Protein AF-A0A0A9W2J7-F1 (afdb_monomer_lite)

pLDDT: mean 74.22, std 18.4, range [27.98, 95.94]

Foldseek 3Di:
DDDDDPPDPPPDPVVVVVVVVVVVVVVLVLVVCLVVLCVVCVVVVNPNVVSVVVNVVCVVCVVVVVVVVVVVVVLVVVVQVVQVPDAQFDWWDDDVLFVLLPDDLVDHQKDKDKDWAQCPVVVVVVDAPLVLVLVLVVCLCVPPDVQQQWFWDQDPSRTITTGGHDDDSPQQREEDPDQDADPVSVVVSVVVVVSDDRPDRGQWH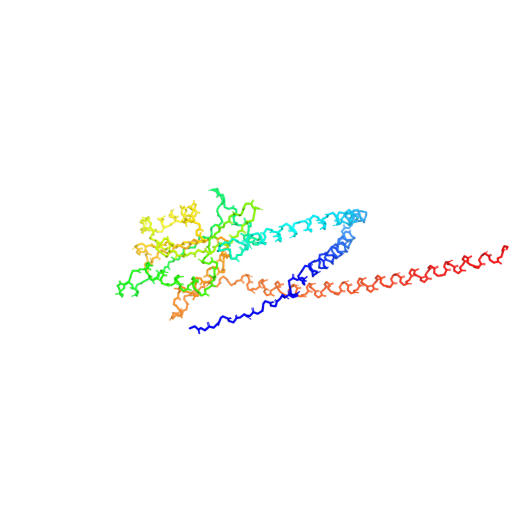KYWYPDHDPNGIMIMIMGRCSVDDPVVVVVSCCVRRDDPPDPDPPPVCPVDPCVVVVVVVVVVVVVVVVVSVVVVVVVVVVVVVVVVVVVVVVVVVVVVVVVVVVPD

Sequence (312 aa):
HSPPNHTKEATNVADYIPEMIFYTVCSFLCTVIIALHVIHHYAIGSTFAFGLVVSTVSLLLSPVLLVVCGLFVVYRSFVKKRLQKLPGFVEMMDGSDAYWSGDDSSARDIVNMIFMIDFSKIVIEGRQPIEVVRERMKRVVDEASYKFKCKKRLSKYGYFYLEKSDVDFNKNVRHIKAKIRGKTDLEKFASKIVNEPIVMDSLWEILVGREEFGGSYPVVLRTHHGLGDGCSLIRLFTDYMFDHDTKAPTIVKMDTTESVAQRLANAEFFKMATQLIRIVLDGFATYIHCTAMMQSSWWHFLIRIACTTRVA

Structure (mmCIF, N/CA/C/O backbone):
data_AF-A0A0A9W2J7-F1
#
_entry.id   AF-A0A0A9W2J7-F1
#
loop_
_atom_site.group_PDB
_atom_site.id
_atom_site.type_symbol
_atom_site.label_atom_id
_atom_site.label_alt_id
_atom_site.label_comp_id
_atom_site.label_asym_id
_atom_site.label_entity_id
_atom_site.label_seq_id
_atom_site.pdbx_PDB_ins_code
_atom_site.Cartn_x
_atom_site.Cartn_y
_atom_site.Cartn_z
_atom_site.occupancy
_atom_site.B_iso_or_equiv
_atom_site.auth_seq_id
_atom_site.auth_comp_id
_atom_site.auth_asym_id
_atom_site.auth_atom_id
_atom_site.pdbx_PDB_model_num
ATOM 1 N N . HIS A 1 1 ? -18.888 -37.329 -9.595 1.00 37.69 1 HIS A N 1
ATOM 2 C CA . HIS A 1 1 ? -17.820 -37.171 -10.598 1.00 37.69 1 HIS A CA 1
ATOM 3 C C . HIS A 1 1 ? -18.371 -36.397 -11.779 1.00 37.69 1 HIS A C 1
ATOM 5 O O . HIS A 1 1 ? -19.164 -36.943 -12.530 1.00 37.69 1 HIS A O 1
ATOM 11 N N . SER A 1 2 ? -17.970 -35.135 -11.904 1.00 27.98 2 SER A N 1
ATOM 12 C CA . SER A 1 2 ? -18.231 -34.284 -13.070 1.00 27.98 2 SER A CA 1
ATOM 13 C C . SER A 1 2 ? -16.865 -33.828 -13.595 1.00 27.98 2 SER A C 1
ATOM 15 O O . SER A 1 2 ? -15.985 -33.577 -12.766 1.00 27.98 2 SER A O 1
ATOM 17 N N . PRO A 1 3 ? -16.628 -33.782 -14.916 1.00 34.88 3 PRO A N 1
ATOM 18 C CA . PRO A 1 3 ? -15.302 -33.497 -15.449 1.00 34.88 3 PRO A CA 1
ATOM 19 C C . PRO A 1 3 ? -14.994 -31.993 -15.353 1.00 34.88 3 PRO A C 1
ATOM 21 O O . PRO A 1 3 ? -15.919 -31.178 -15.404 1.00 34.88 3 PRO A O 1
ATOM 24 N N . PRO A 1 4 ? -13.717 -31.591 -15.231 1.00 34.94 4 PRO A N 1
ATOM 25 C CA . PRO A 1 4 ? -13.346 -30.188 -15.306 1.00 34.94 4 PRO A CA 1
ATOM 26 C C . PRO A 1 4 ? -13.390 -29.713 -16.764 1.00 34.94 4 PRO A C 1
ATOM 28 O O . PRO A 1 4 ? -12.796 -30.314 -17.659 1.00 34.94 4 PRO A O 1
ATOM 31 N N . ASN A 1 5 ? -14.102 -28.609 -16.986 1.00 28.47 5 ASN A N 1
ATOM 32 C CA . ASN A 1 5 ? -14.088 -27.860 -18.235 1.00 28.47 5 ASN A CA 1
ATOM 33 C C . ASN A 1 5 ? -12.682 -27.292 -18.469 1.00 28.47 5 ASN A C 1
ATOM 35 O O . ASN A 1 5 ? -12.245 -26.381 -17.768 1.00 28.47 5 ASN A O 1
ATOM 39 N N . HIS A 1 6 ? -11.988 -27.804 -19.483 1.00 34.69 6 HIS A N 1
ATOM 40 C CA . HIS A 1 6 ? -10.819 -27.151 -20.060 1.00 34.69 6 HIS A CA 1
ATOM 41 C C . HIS A 1 6 ? -11.271 -25.922 -20.859 1.00 34.69 6 HIS A C 1
ATOM 43 O O . HIS A 1 6 ? -11.540 -25.999 -22.059 1.00 34.69 6 HIS A O 1
ATOM 49 N N . THR A 1 7 ? -11.345 -24.764 -20.207 1.00 33.59 7 THR A N 1
ATOM 50 C CA . THR A 1 7 ? -11.317 -23.479 -20.910 1.00 33.59 7 THR A CA 1
ATOM 51 C C . THR A 1 7 ? -9.908 -23.249 -21.434 1.00 33.59 7 THR A C 1
ATOM 53 O O . THR A 1 7 ? -8.961 -23.060 -20.676 1.00 33.59 7 THR A O 1
ATOM 56 N N . LYS A 1 8 ? -9.795 -23.331 -22.759 1.00 34.34 8 LYS A N 1
ATOM 57 C CA . LYS A 1 8 ? -8.613 -23.012 -23.554 1.00 34.34 8 LYS A CA 1
ATOM 58 C C . LYS A 1 8 ? -8.135 -21.599 -23.206 1.00 34.34 8 LYS A C 1
ATOM 60 O O . LYS A 1 8 ? -8.895 -20.645 -23.361 1.00 34.34 8 LYS A O 1
ATOM 65 N N . GLU A 1 9 ? -6.887 -21.479 -22.762 1.00 33.03 9 GLU A N 1
ATOM 66 C CA . GLU A 1 9 ? -6.162 -20.211 -22.742 1.00 33.03 9 GLU A CA 1
ATOM 67 C C . GLU A 1 9 ? -6.095 -19.689 -24.179 1.00 33.03 9 GLU A C 1
ATOM 69 O O . GLU A 1 9 ? -5.351 -20.198 -25.018 1.00 33.03 9 GLU A O 1
ATOM 74 N N . ALA A 1 10 ? -6.918 -18.688 -24.482 1.00 35.31 10 ALA A N 1
ATOM 75 C CA . ALA A 1 10 ? -6.667 -17.818 -25.611 1.00 35.31 10 ALA A CA 1
ATOM 76 C C . ALA A 1 10 ? -5.402 -17.026 -25.267 1.00 35.31 10 ALA A C 1
ATOM 78 O O . ALA A 1 10 ? -5.427 -16.130 -24.425 1.00 35.31 10 ALA A O 1
ATOM 79 N N . THR A 1 11 ? -4.280 -17.396 -25.880 1.00 40.03 11 THR A N 1
ATOM 80 C CA . THR A 1 11 ? -3.071 -16.578 -25.930 1.00 40.03 11 THR A CA 1
ATOM 81 C C . THR A 1 11 ? -3.440 -15.242 -26.567 1.00 40.03 11 THR A C 1
ATOM 83 O O . THR A 1 11 ? -3.562 -15.107 -27.784 1.00 40.03 11 THR A O 1
ATOM 86 N N . ASN A 1 12 ? -3.709 -14.260 -25.710 1.00 37.66 12 ASN A N 1
ATOM 87 C CA . ASN A 1 12 ? -4.113 -12.927 -26.106 1.00 37.66 12 ASN A CA 1
ATOM 88 C C . ASN A 1 12 ? -2.958 -12.249 -26.848 1.00 37.66 12 ASN A C 1
ATOM 90 O O . ASN A 1 12 ? -1.935 -11.893 -26.270 1.00 37.66 12 ASN A O 1
ATOM 94 N N . VAL A 1 13 ? -3.182 -11.980 -28.133 1.00 40.88 13 VAL A N 1
ATOM 95 C CA . VAL A 1 13 ? -2.399 -11.054 -28.971 1.00 40.88 13 VAL A CA 1
ATOM 96 C C . VAL A 1 13 ? -2.283 -9.656 -28.318 1.00 40.88 13 VAL A C 1
ATOM 98 O O . VAL A 1 13 ? -1.411 -8.869 -28.675 1.00 40.88 13 VAL A O 1
ATOM 101 N N . ALA A 1 14 ? -3.110 -9.368 -27.306 1.00 39.59 14 ALA A N 1
ATOM 102 C CA . ALA A 1 14 ? -3.113 -8.142 -26.517 1.00 39.59 14 ALA A CA 1
ATOM 103 C C . ALA A 1 14 ? -1.858 -7.905 -25.652 1.00 39.59 14 ALA A C 1
ATOM 105 O O . ALA A 1 14 ? -1.624 -6.759 -25.287 1.00 39.59 14 ALA A O 1
ATOM 106 N N . ASP A 1 15 ? -1.025 -8.913 -25.368 1.00 44.69 15 ASP A N 1
ATOM 107 C CA . ASP A 1 15 ? 0.181 -8.714 -24.539 1.00 44.69 15 ASP A CA 1
ATOM 108 C C . ASP A 1 15 ? 1.367 -8.096 -25.313 1.00 44.69 15 ASP A C 1
ATOM 110 O O . ASP A 1 15 ? 2.272 -7.535 -24.701 1.00 44.69 15 ASP A O 1
ATOM 114 N N . TYR A 1 16 ? 1.355 -8.136 -26.653 1.00 44.72 16 TYR A N 1
ATOM 115 C CA . TYR A 1 16 ? 2.421 -7.575 -27.509 1.00 44.72 16 TYR A CA 1
ATOM 116 C C . TYR A 1 16 ? 2.136 -6.150 -28.011 1.00 44.72 16 TYR A C 1
ATOM 118 O O . TYR A 1 16 ? 3.042 -5.428 -28.431 1.00 44.72 16 TYR A O 1
ATOM 126 N N . ILE A 1 17 ? 0.873 -5.731 -27.968 1.00 48.88 17 ILE A N 1
ATOM 127 C CA . ILE A 1 17 ? 0.424 -4.412 -28.428 1.00 48.88 17 ILE A CA 1
ATOM 128 C C . ILE A 1 17 ? 0.981 -3.261 -27.554 1.00 48.88 17 ILE A C 1
ATOM 130 O O . ILE A 1 17 ? 1.406 -2.256 -28.127 1.00 48.88 17 ILE A O 1
ATOM 134 N N . PRO A 1 18 ? 1.077 -3.375 -26.210 1.00 52.44 18 PRO A N 1
ATOM 135 C CA . PRO A 1 18 ? 1.595 -2.301 -25.363 1.00 52.44 18 PRO A CA 1
ATOM 136 C C . PRO A 1 18 ? 3.068 -1.979 -25.625 1.00 52.44 18 PRO A C 1
ATOM 138 O O . PRO A 1 18 ? 3.447 -0.813 -25.582 1.00 52.44 18 PRO A O 1
ATOM 141 N N . GLU A 1 19 ? 3.895 -2.981 -25.937 1.00 49.31 19 GLU A N 1
ATOM 142 C CA . GLU A 1 19 ? 5.333 -2.781 -26.157 1.00 49.31 19 GLU A CA 1
ATOM 143 C C . GLU A 1 19 ? 5.612 -2.049 -27.477 1.00 49.31 19 GLU A C 1
ATOM 145 O O . GLU A 1 19 ? 6.386 -1.092 -27.497 1.00 49.31 19 GLU A O 1
ATOM 150 N N . MET A 1 20 ? 4.932 -2.408 -28.574 1.00 48.78 20 MET A N 1
ATOM 151 C CA . MET A 1 20 ? 5.067 -1.675 -29.843 1.00 48.78 20 MET A CA 1
ATOM 152 C C . MET A 1 20 ? 4.502 -0.254 -29.767 1.00 48.78 20 MET A C 1
ATOM 154 O O . MET A 1 20 ? 5.095 0.673 -30.328 1.00 48.78 20 MET A O 1
ATOM 158 N N . ILE A 1 21 ? 3.395 -0.058 -29.043 1.00 54.91 21 ILE A N 1
ATOM 159 C CA . ILE A 1 21 ? 2.867 1.283 -28.772 1.00 54.91 21 ILE A CA 1
ATOM 160 C C . ILE A 1 21 ? 3.885 2.082 -27.954 1.00 54.91 21 ILE A C 1
ATOM 162 O O . ILE A 1 21 ? 4.162 3.224 -28.304 1.00 54.91 21 ILE A O 1
ATOM 166 N N . PHE A 1 22 ? 4.507 1.485 -26.936 1.00 58.50 22 PHE A N 1
ATOM 167 C CA . PHE A 1 22 ? 5.516 2.146 -26.110 1.00 58.50 22 PHE A CA 1
ATOM 168 C C . PHE A 1 22 ? 6.717 2.629 -26.933 1.00 58.50 22 PHE A C 1
ATOM 170 O O . PHE A 1 22 ? 7.059 3.807 -26.866 1.00 58.50 22 PHE A O 1
ATOM 177 N N . TYR A 1 23 ? 7.310 1.779 -27.779 1.00 57.59 23 TYR A N 1
ATOM 178 C CA . TYR A 1 23 ? 8.436 2.189 -28.630 1.00 57.59 23 TYR A CA 1
ATOM 179 C C . TYR A 1 23 ? 8.053 3.275 -29.641 1.00 57.59 23 TYR A C 1
ATOM 181 O O . TYR A 1 23 ? 8.813 4.225 -29.847 1.00 57.59 23 TYR A O 1
ATOM 189 N N . THR A 1 24 ? 6.861 3.176 -30.231 1.00 60.50 24 THR A N 1
ATOM 190 C CA . THR A 1 24 ? 6.358 4.166 -31.194 1.00 60.50 24 THR A CA 1
ATOM 191 C C . THR A 1 24 ? 6.102 5.512 -30.514 1.00 60.50 24 THR A C 1
ATOM 193 O O . THR A 1 24 ? 6.512 6.554 -31.022 1.00 60.50 24 THR A O 1
ATOM 196 N N . VAL A 1 25 ? 5.500 5.495 -29.323 1.00 61.50 25 VAL A N 1
ATOM 197 C CA . VAL A 1 25 ? 5.243 6.688 -28.508 1.00 61.50 25 VAL A CA 1
ATOM 198 C C . VAL A 1 25 ? 6.552 7.305 -28.012 1.00 61.50 25 VAL A C 1
ATOM 200 O O . VAL A 1 25 ? 6.705 8.519 -28.090 1.00 61.50 25 VAL A O 1
ATOM 203 N N . CYS A 1 26 ? 7.532 6.508 -27.581 1.00 59.50 26 CYS A N 1
ATOM 204 C CA . CYS A 1 26 ? 8.847 7.008 -27.179 1.00 59.50 26 CYS A CA 1
ATOM 205 C C . CYS A 1 26 ? 9.604 7.649 -28.348 1.00 59.50 26 CYS A C 1
ATOM 207 O O . CYS A 1 26 ? 10.097 8.765 -28.206 1.00 59.50 26 CYS A O 1
ATOM 209 N N . SER A 1 27 ? 9.651 7.001 -29.516 1.00 61.34 27 SER A N 1
ATOM 210 C CA . SER A 1 27 ? 10.291 7.568 -30.712 1.00 61.34 27 SER A CA 1
ATOM 211 C C . SER A 1 27 ? 9.620 8.875 -31.144 1.00 61.34 27 SER A C 1
ATOM 213 O O . SER A 1 27 ? 10.287 9.841 -31.526 1.00 61.34 27 SER A O 1
ATOM 215 N N . PHE A 1 28 ? 8.294 8.931 -31.047 1.00 67.62 28 PHE A N 1
ATOM 216 C CA . PHE A 1 28 ? 7.515 10.118 -31.358 1.00 67.62 28 PHE A CA 1
ATOM 217 C C . PHE A 1 28 ? 7.773 11.260 -30.367 1.00 67.62 28 PHE A C 1
ATOM 219 O O . PHE A 1 28 ? 8.078 12.377 -30.782 1.00 67.62 28 PHE A O 1
ATOM 226 N N . LEU A 1 29 ? 7.735 10.972 -29.063 1.00 62.12 29 LEU A N 1
ATOM 227 C CA . LEU A 1 29 ? 8.030 11.939 -28.006 1.00 62.12 29 LEU A CA 1
ATOM 228 C C . LEU A 1 29 ? 9.459 12.469 -28.112 1.00 62.12 29 LEU A C 1
ATOM 230 O O . LEU A 1 29 ? 9.654 13.672 -27.986 1.00 62.12 29 LEU A O 1
ATOM 234 N N . CYS A 1 30 ? 10.446 11.623 -28.419 1.00 66.44 30 CYS A N 1
ATOM 235 C CA . CYS A 1 30 ? 11.813 12.074 -28.686 1.00 66.44 30 CYS A CA 1
ATOM 236 C C . CYS A 1 30 ? 11.861 13.069 -29.852 1.00 66.44 30 CYS A C 1
ATOM 238 O O . CYS A 1 30 ? 12.504 14.109 -29.743 1.00 66.44 30 CYS A O 1
ATOM 240 N N . THR A 1 31 ? 11.137 12.793 -30.938 1.00 68.00 31 THR A N 1
ATOM 241 C CA . THR A 1 31 ? 11.095 13.675 -32.115 1.00 68.00 31 THR A CA 1
ATOM 242 C C . THR A 1 31 ? 10.431 15.018 -31.793 1.00 68.00 31 THR A C 1
ATOM 244 O O . THR A 1 31 ? 10.946 16.072 -32.163 1.00 68.00 31 THR A O 1
ATOM 247 N N . VAL A 1 32 ? 9.324 14.997 -31.045 1.00 68.69 32 VAL A N 1
ATOM 248 C CA . VAL A 1 32 ? 8.607 16.200 -30.594 1.00 68.69 32 VAL A CA 1
ATOM 249 C C . VAL A 1 32 ? 9.446 17.013 -29.610 1.00 68.69 32 VAL A C 1
ATOM 251 O O . VAL A 1 32 ? 9.504 18.231 -29.734 1.00 68.69 32 VAL A O 1
ATOM 254 N N . ILE A 1 33 ? 10.123 16.365 -28.658 1.00 66.56 33 ILE A N 1
ATOM 255 C CA . ILE A 1 33 ? 11.007 17.035 -27.696 1.00 66.56 33 ILE A CA 1
ATOM 256 C C . ILE A 1 33 ? 12.165 17.703 -28.432 1.00 66.56 33 ILE A C 1
ATOM 258 O O . ILE A 1 33 ? 12.450 18.859 -28.151 1.00 66.56 33 ILE A O 1
ATOM 262 N N . ILE A 1 34 ? 12.780 17.034 -29.412 1.00 68.38 34 ILE A N 1
ATOM 263 C CA . ILE A 1 34 ? 13.825 17.634 -30.253 1.00 68.38 34 ILE A CA 1
ATOM 264 C C . ILE A 1 34 ? 13.273 18.853 -31.008 1.00 68.38 34 ILE A C 1
ATOM 266 O O . ILE A 1 34 ? 13.884 19.918 -30.974 1.00 68.38 34 ILE A O 1
ATOM 270 N N . ALA A 1 35 ? 12.095 18.743 -31.628 1.00 68.94 35 ALA A N 1
ATOM 271 C CA . ALA A 1 35 ? 11.479 19.851 -32.359 1.00 68.94 35 ALA A CA 1
ATOM 272 C C . ALA A 1 35 ? 11.136 21.046 -31.447 1.00 68.94 35 ALA A C 1
ATOM 274 O O . ALA A 1 35 ? 11.473 22.186 -31.763 1.00 68.94 35 ALA A O 1
ATOM 275 N N . LEU A 1 36 ? 10.518 20.796 -30.289 1.00 64.94 36 LEU A N 1
ATOM 276 C CA . LEU A 1 36 ? 10.178 21.828 -29.305 1.00 64.94 36 LEU A CA 1
ATOM 277 C C . LEU A 1 36 ? 11.425 22.446 -28.672 1.00 64.94 36 LEU A C 1
ATOM 279 O O . LEU A 1 36 ? 11.448 23.649 -28.437 1.00 64.94 36 LEU A O 1
ATOM 283 N N . HIS A 1 37 ? 12.472 21.655 -28.439 1.00 63.53 37 HIS A N 1
ATOM 284 C CA . HIS A 1 37 ? 13.757 22.137 -27.946 1.00 63.53 37 HIS A CA 1
ATOM 285 C C . HIS A 1 37 ? 14.409 23.075 -28.970 1.00 63.53 37 HIS A C 1
ATOM 287 O O . HIS A 1 37 ? 14.810 24.181 -28.619 1.00 63.53 37 HIS A O 1
ATOM 293 N N . VAL A 1 38 ? 14.413 22.713 -30.256 1.00 64.94 38 VAL A N 1
ATOM 294 C CA . VAL A 1 38 ? 14.895 23.593 -31.333 1.00 64.94 38 VAL A CA 1
ATOM 295 C C . VAL A 1 38 ? 14.090 24.900 -31.395 1.00 64.94 38 VAL A C 1
ATOM 297 O O . VAL A 1 38 ? 14.687 25.973 -31.471 1.00 64.94 38 VAL A O 1
ATOM 300 N N . ILE A 1 39 ? 12.757 24.841 -31.287 1.00 67.00 39 ILE A N 1
ATOM 301 C CA . ILE A 1 39 ? 11.878 26.028 -31.301 1.00 67.00 39 ILE A CA 1
ATOM 302 C C . ILE A 1 39 ? 12.098 26.917 -30.063 1.00 67.00 39 ILE A C 1
ATOM 304 O O . ILE A 1 39 ? 12.185 28.138 -30.180 1.00 67.00 39 ILE A O 1
ATOM 308 N N . HIS A 1 40 ? 12.219 26.324 -28.874 1.00 61.75 40 HIS A N 1
ATOM 309 C CA . HIS A 1 40 ? 12.432 27.044 -27.616 1.00 61.75 40 HIS A CA 1
ATOM 310 C C . HIS A 1 40 ? 13.793 27.749 -27.586 1.00 61.75 40 HIS A C 1
ATOM 312 O O . HIS A 1 40 ? 13.886 28.917 -27.205 1.00 61.75 40 HIS A O 1
ATOM 318 N N . HIS A 1 41 ? 14.844 27.072 -28.053 1.00 59.94 41 HIS A N 1
ATOM 319 C CA . HIS A 1 41 ? 16.180 27.654 -28.143 1.00 59.94 41 HIS A CA 1
ATOM 320 C C . HIS A 1 41 ? 16.263 28.752 -29.214 1.00 59.94 41 HIS A C 1
ATOM 322 O O . HIS A 1 41 ? 16.936 29.757 -28.987 1.00 59.94 41 HIS A O 1
ATOM 328 N N . TYR A 1 42 ? 15.505 28.625 -30.311 1.00 62.72 42 TYR A N 1
ATOM 329 C CA . TYR A 1 42 ? 15.329 29.695 -31.299 1.00 62.72 42 TYR A CA 1
ATOM 330 C C . TYR A 1 42 ? 14.648 30.941 -30.699 1.00 62.72 42 TYR A C 1
ATOM 332 O O . TYR A 1 42 ? 15.066 32.061 -30.979 1.00 62.72 42 TYR A O 1
ATOM 340 N N . ALA A 1 43 ? 13.646 30.763 -29.830 1.00 63.31 43 ALA A N 1
ATOM 341 C CA . ALA A 1 43 ? 12.899 31.863 -29.213 1.00 63.31 43 ALA A CA 1
ATOM 342 C C . ALA A 1 43 ? 13.654 32.596 -28.084 1.00 63.31 43 ALA A C 1
ATOM 344 O O . ALA A 1 43 ? 13.436 33.787 -27.878 1.00 63.31 43 ALA A O 1
ATOM 345 N N . ILE A 1 44 ? 14.535 31.908 -27.348 1.00 58.53 44 ILE A N 1
ATOM 346 C CA . ILE A 1 44 ? 15.232 32.458 -26.163 1.00 58.53 44 ILE A CA 1
ATOM 347 C C . ILE A 1 44 ? 16.586 33.103 -26.511 1.00 58.53 44 ILE A C 1
ATOM 349 O O . ILE A 1 44 ? 17.253 33.673 -25.651 1.00 58.53 44 ILE A O 1
ATOM 353 N N . GLY A 1 45 ? 17.014 33.052 -27.777 1.00 57.59 45 GLY A N 1
ATOM 354 C CA . GLY A 1 45 ? 18.332 33.557 -28.178 1.00 57.59 45 GLY A CA 1
ATOM 355 C C . GLY A 1 45 ? 19.485 32.703 -27.640 1.00 57.59 45 GLY A C 1
ATOM 356 O O . GLY A 1 45 ? 20.642 33.123 -27.647 1.00 57.59 45 GLY A O 1
ATOM 357 N N . SER A 1 46 ? 19.184 31.482 -27.191 1.00 58.25 46 SER A N 1
ATOM 358 C CA . SER A 1 46 ? 20.202 30.459 -27.010 1.00 58.25 46 SER A CA 1
ATOM 359 C C . SER A 1 46 ? 20.822 30.157 -28.372 1.00 58.25 46 SER A C 1
ATOM 361 O O . SER A 1 46 ? 20.123 30.111 -29.385 1.00 58.25 46 SER A O 1
ATOM 363 N N . THR A 1 47 ? 22.143 29.983 -28.426 1.00 67.44 47 THR A N 1
ATOM 364 C CA . THR A 1 47 ? 22.813 29.735 -29.700 1.00 67.44 47 THR A CA 1
ATOM 365 C C . THR A 1 47 ? 22.210 28.481 -30.331 1.00 67.44 47 THR A C 1
ATOM 367 O O . THR A 1 47 ? 22.236 27.402 -29.750 1.00 67.44 47 THR A O 1
ATOM 370 N N . PHE A 1 48 ? 21.656 28.615 -31.536 1.00 68.19 48 PHE A N 1
ATOM 371 C CA . PHE A 1 48 ? 21.153 27.507 -32.358 1.00 68.19 48 PHE A CA 1
ATOM 372 C C . PHE A 1 48 ? 22.111 26.295 -32.363 1.00 68.19 48 PHE A C 1
ATOM 374 O O . PHE A 1 48 ? 21.683 25.142 -32.343 1.00 68.19 48 PHE A O 1
ATOM 381 N N . ALA A 1 49 ? 23.418 26.568 -32.284 1.00 72.00 49 ALA A N 1
ATOM 382 C CA . ALA A 1 49 ? 24.477 25.584 -32.107 1.00 72.00 49 ALA A CA 1
ATOM 383 C C . ALA A 1 49 ? 24.304 24.687 -30.864 1.00 72.00 49 ALA A C 1
ATOM 385 O O . ALA A 1 49 ? 24.487 23.481 -30.975 1.00 72.00 49 ALA A O 1
ATOM 386 N N . PHE A 1 50 ? 23.925 25.228 -29.702 1.00 75.25 50 PHE A N 1
ATOM 387 C CA . PHE A 1 50 ? 23.696 24.438 -28.489 1.00 75.25 50 PHE A CA 1
ATOM 388 C C . PHE A 1 50 ? 22.540 23.446 -28.669 1.00 75.25 50 PHE A C 1
ATOM 390 O O . PHE A 1 50 ? 22.706 22.261 -28.391 1.00 75.25 50 PHE A O 1
ATOM 397 N N . GLY A 1 51 ? 21.404 23.896 -29.216 1.00 75.94 51 GLY A N 1
ATOM 398 C CA . GLY A 1 51 ? 20.261 23.020 -29.497 1.00 75.94 51 GLY A CA 1
ATOM 399 C C . GLY A 1 51 ? 20.594 21.919 -30.513 1.00 75.94 51 GLY A C 1
ATOM 400 O O . GLY A 1 51 ? 20.185 20.768 -30.342 1.00 75.94 51 GLY A O 1
ATOM 401 N N . LEU A 1 52 ? 21.395 22.241 -31.536 1.00 77.75 52 LEU A N 1
ATOM 402 C CA . LEU A 1 52 ? 21.878 21.273 -32.526 1.00 77.75 52 LEU A CA 1
ATOM 403 C C . LEU A 1 52 ? 22.839 20.248 -31.906 1.00 77.75 52 LEU A C 1
ATOM 405 O O . LEU A 1 52 ? 22.726 19.055 -32.192 1.00 77.75 52 LEU A O 1
ATOM 409 N N . VAL A 1 53 ? 23.737 20.687 -31.018 1.00 82.31 53 VAL A N 1
ATOM 410 C CA . VAL A 1 53 ? 24.648 19.804 -30.276 1.00 82.31 53 VAL A CA 1
ATOM 411 C C . VAL A 1 53 ? 23.864 18.862 -29.364 1.00 82.31 53 VAL A C 1
ATOM 413 O O . VAL A 1 53 ? 24.054 17.653 -29.463 1.00 82.31 53 VAL A O 1
ATOM 416 N N . VAL A 1 54 ? 22.942 19.373 -28.538 1.00 81.25 54 VAL A N 1
ATOM 417 C CA . VAL A 1 54 ? 22.117 18.541 -27.641 1.00 81.25 54 VAL A CA 1
ATOM 418 C C . VAL A 1 54 ? 21.307 17.521 -28.440 1.00 81.25 54 VAL A C 1
ATOM 420 O O . VAL A 1 54 ? 21.346 16.337 -28.124 1.00 81.25 54 VAL A O 1
ATOM 423 N N . SER A 1 55 ? 20.654 17.943 -29.526 1.00 78.38 55 SER A N 1
ATOM 424 C CA . SER A 1 55 ? 19.845 17.047 -30.365 1.00 78.38 55 SER A CA 1
ATOM 425 C C . SER A 1 55 ? 20.685 15.951 -31.027 1.00 78.38 55 SER A C 1
ATOM 427 O O . SER A 1 55 ? 20.290 14.787 -31.035 1.00 78.38 55 SER A O 1
ATOM 429 N N . THR A 1 56 ? 21.870 16.301 -31.540 1.00 81.94 56 THR A N 1
ATOM 430 C CA . THR A 1 56 ? 22.799 15.333 -32.145 1.00 81.94 56 THR A CA 1
ATOM 431 C C . THR A 1 56 ? 23.290 14.329 -31.105 1.00 81.94 56 THR A C 1
ATOM 433 O O . THR A 1 56 ? 23.270 13.125 -31.353 1.00 81.94 56 THR A O 1
ATOM 436 N N . VAL A 1 57 ? 23.669 14.803 -29.915 1.00 85.88 57 VAL A N 1
ATOM 437 C CA . VAL A 1 57 ? 24.085 13.950 -28.794 1.00 85.88 57 VAL A CA 1
ATOM 438 C C . VAL A 1 57 ? 22.942 13.020 -28.373 1.00 85.88 57 VAL A C 1
ATOM 440 O O . VAL A 1 57 ? 23.154 11.817 -28.259 1.00 85.88 57 VAL A O 1
ATOM 443 N N . SER A 1 58 ? 21.714 13.522 -28.225 1.00 82.12 58 SER A N 1
ATOM 444 C CA . SER A 1 58 ? 20.546 12.693 -27.900 1.00 82.12 58 SER A CA 1
ATOM 445 C C . SER A 1 58 ? 20.272 11.618 -28.955 1.00 82.12 58 SER A C 1
ATOM 447 O O . SER A 1 58 ? 20.027 10.468 -28.592 1.00 82.12 58 SER A O 1
ATOM 449 N N . LEU A 1 59 ? 20.355 11.953 -30.248 1.00 82.44 59 LEU A N 1
ATOM 450 C CA . LEU A 1 59 ? 20.182 10.983 -31.334 1.00 82.44 59 LEU A CA 1
ATOM 451 C C . LEU A 1 59 ? 21.269 9.903 -31.307 1.00 82.44 59 LEU A C 1
ATOM 453 O O . LEU A 1 59 ? 20.949 8.724 -31.448 1.00 82.44 59 LEU A O 1
ATOM 457 N N . LEU A 1 60 ? 22.524 10.278 -31.049 1.00 83.50 60 LEU A N 1
ATOM 458 C CA . LEU A 1 60 ? 23.638 9.333 -30.934 1.00 83.50 60 LEU A CA 1
ATOM 459 C C . LEU A 1 60 ? 23.525 8.421 -29.701 1.00 83.50 60 LEU A C 1
ATOM 461 O O . LEU A 1 60 ? 23.861 7.242 -29.792 1.00 83.50 60 LEU A O 1
ATOM 465 N N . LEU A 1 61 ? 23.029 8.927 -28.563 1.00 83.31 61 LEU A N 1
ATOM 466 C CA . LEU A 1 61 ? 22.801 8.110 -27.362 1.00 83.31 61 LEU A CA 1
ATOM 467 C C . LEU A 1 61 ? 21.544 7.233 -27.454 1.00 83.31 61 LEU A C 1
ATOM 469 O O . LEU A 1 61 ? 21.472 6.206 -26.776 1.00 83.31 61 LEU A O 1
ATOM 473 N N . SER A 1 62 ? 20.563 7.603 -28.279 1.00 83.25 62 SER A N 1
ATOM 474 C CA . SER A 1 62 ? 19.285 6.890 -28.378 1.00 83.25 62 SER A CA 1
ATOM 475 C C . SER A 1 62 ? 19.398 5.379 -28.658 1.00 83.25 62 SER A C 1
ATOM 477 O O . SER A 1 62 ? 18.771 4.625 -27.910 1.00 83.25 62 SER A O 1
ATOM 479 N N . PRO A 1 63 ? 20.213 4.865 -29.610 1.00 84.88 63 PRO A N 1
ATOM 480 C CA . PRO A 1 63 ? 20.337 3.420 -29.816 1.00 84.88 63 PRO A CA 1
ATOM 481 C C . PRO A 1 63 ? 20.915 2.698 -28.593 1.00 84.88 63 PRO A C 1
ATOM 483 O O . PRO A 1 63 ? 20.479 1.594 -28.273 1.00 84.88 63 PRO A O 1
ATOM 486 N N . VAL A 1 64 ? 21.849 3.325 -27.868 1.00 87.94 64 VAL A N 1
ATOM 487 C CA . VAL A 1 64 ? 22.429 2.751 -26.643 1.00 87.94 64 VAL A CA 1
ATOM 488 C C . VAL A 1 64 ? 21.368 2.660 -25.548 1.00 87.94 64 VAL A C 1
ATOM 490 O O . VAL A 1 64 ? 21.209 1.607 -24.932 1.00 87.94 64 VAL A O 1
ATOM 493 N N . LEU A 1 65 ? 20.595 3.731 -25.345 1.00 81.94 65 LEU A N 1
ATOM 494 C CA . LEU A 1 65 ? 19.496 3.744 -24.378 1.00 81.94 65 LEU A CA 1
ATOM 495 C C . LEU A 1 65 ? 18.426 2.704 -24.727 1.00 81.94 65 LEU A C 1
ATOM 497 O O . LEU A 1 65 ? 17.966 1.995 -23.837 1.00 81.94 65 LEU A O 1
ATOM 501 N N . LEU A 1 66 ? 18.081 2.546 -26.009 1.00 83.50 66 LEU A N 1
ATOM 502 C CA . LEU A 1 66 ? 17.121 1.535 -26.461 1.00 83.50 66 LEU A CA 1
ATOM 503 C C . LEU A 1 66 ? 17.593 0.109 -26.156 1.00 83.50 66 LEU A C 1
ATOM 505 O O . LEU A 1 66 ? 16.795 -0.699 -25.678 1.00 83.50 66 LEU A O 1
ATOM 509 N N . VAL A 1 67 ? 18.877 -0.195 -26.371 1.00 88.50 67 VAL A N 1
ATOM 510 C CA . VAL A 1 67 ? 19.454 -1.501 -26.010 1.00 88.50 67 VAL A CA 1
ATOM 511 C C . VAL A 1 67 ? 19.382 -1.726 -24.499 1.00 88.50 67 VAL A C 1
ATOM 513 O O . VAL A 1 67 ? 18.926 -2.782 -24.063 1.00 88.50 67 VAL A O 1
ATOM 516 N N . VAL A 1 68 ? 19.762 -0.733 -23.689 1.00 88.75 68 VAL A N 1
ATOM 517 C CA . VAL A 1 68 ? 19.693 -0.818 -22.219 1.00 88.75 68 VAL A CA 1
ATOM 518 C C . VAL A 1 68 ? 18.250 -1.024 -21.739 1.00 88.75 68 VAL A C 1
ATOM 520 O O . VAL A 1 68 ? 17.991 -1.912 -20.926 1.00 88.75 68 VAL A O 1
ATOM 523 N N . CYS A 1 69 ? 17.290 -0.272 -22.282 1.00 83.81 69 CYS A N 1
ATOM 524 C CA . CYS A 1 69 ? 15.868 -0.454 -21.993 1.00 83.81 69 CYS A CA 1
ATOM 525 C C . CYS A 1 69 ? 15.387 -1.858 -22.382 1.00 83.81 69 CYS A C 1
ATOM 527 O O . CYS A 1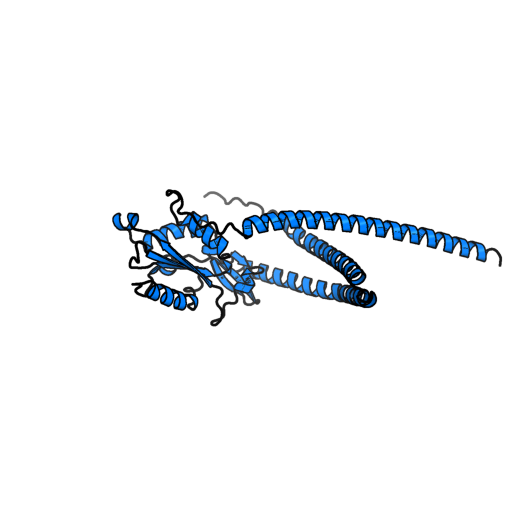 69 ? 14.704 -2.507 -21.590 1.00 83.81 69 CYS A O 1
ATOM 529 N N . GLY A 1 70 ? 15.781 -2.358 -23.558 1.00 84.31 70 GLY A N 1
ATOM 530 C CA . GLY A 1 70 ? 15.460 -3.714 -24.007 1.00 84.31 70 GLY A CA 1
ATOM 531 C C . GLY A 1 70 ? 15.982 -4.787 -23.048 1.00 84.31 70 GLY A C 1
ATOM 532 O O . GLY A 1 70 ? 15.242 -5.700 -22.681 1.00 84.31 70 GLY A O 1
ATOM 533 N N . LEU A 1 71 ? 17.219 -4.645 -22.558 1.00 92.06 71 LEU A N 1
ATOM 534 C CA . LEU A 1 71 ? 17.783 -5.548 -21.549 1.00 92.06 71 LEU A CA 1
ATOM 535 C C . LEU A 1 71 ? 16.964 -5.542 -20.250 1.00 92.06 71 LEU A C 1
ATOM 537 O O . LEU A 1 71 ? 16.687 -6.611 -19.702 1.00 92.06 71 LEU A O 1
ATOM 541 N N . PHE A 1 72 ? 16.522 -4.372 -19.776 1.00 88.94 72 PHE A N 1
ATOM 542 C CA . PHE A 1 72 ? 15.665 -4.286 -18.590 1.00 88.94 72 PHE A CA 1
ATOM 543 C C . PHE A 1 72 ? 14.289 -4.922 -18.800 1.00 88.94 72 PHE A C 1
ATOM 545 O O . PHE A 1 72 ? 13.800 -5.600 -17.895 1.00 88.94 72 PHE A O 1
ATOM 552 N N . VAL A 1 73 ? 13.680 -4.770 -19.979 1.00 87.19 73 VAL A N 1
ATOM 553 C CA . VAL A 1 73 ? 12.398 -5.416 -20.316 1.00 87.19 73 VAL A CA 1
ATOM 554 C C . VAL A 1 73 ? 12.541 -6.938 -20.336 1.00 87.19 73 VAL A C 1
ATOM 556 O O . VAL A 1 73 ? 11.737 -7.648 -19.722 1.00 87.19 73 VAL A O 1
ATOM 559 N N . VAL A 1 74 ? 13.600 -7.453 -20.969 1.00 91.62 74 VAL A N 1
ATOM 560 C CA . VAL A 1 74 ? 13.893 -8.893 -21.006 1.00 91.62 74 VAL A CA 1
ATOM 561 C C . VAL A 1 74 ? 14.144 -9.430 -19.597 1.00 91.62 74 VAL A C 1
ATOM 563 O O . VAL A 1 74 ? 13.577 -10.460 -19.222 1.00 91.62 74 VAL A O 1
ATOM 566 N N . TYR A 1 75 ? 14.931 -8.721 -18.783 1.00 93.31 75 TYR A N 1
ATOM 567 C CA . TYR A 1 75 ? 15.193 -9.104 -17.397 1.00 93.31 75 TYR A CA 1
ATOM 568 C C . TYR A 1 75 ? 13.915 -9.096 -16.549 1.00 93.31 75 TYR A C 1
ATOM 570 O O . TYR A 1 75 ? 13.609 -10.095 -15.895 1.00 93.31 75 TYR A O 1
ATOM 578 N N . ARG A 1 76 ? 13.109 -8.028 -16.613 1.00 91.25 76 ARG A N 1
ATOM 579 C CA . ARG A 1 76 ? 11.824 -7.924 -15.898 1.00 91.25 76 ARG A CA 1
ATOM 580 C C . ARG A 1 76 ? 10.877 -9.057 -16.298 1.00 91.25 76 ARG A C 1
ATOM 582 O O . ARG A 1 76 ? 10.259 -9.676 -15.432 1.00 91.25 76 ARG A O 1
ATOM 589 N N . SER A 1 77 ? 10.810 -9.384 -17.587 1.00 90.88 77 SER A N 1
ATOM 590 C CA . SER A 1 77 ? 10.007 -10.496 -18.111 1.00 90.88 77 SER A CA 1
ATOM 591 C C . SER A 1 77 ? 10.495 -11.854 -17.610 1.00 90.88 77 SER A C 1
ATOM 593 O O . SER A 1 77 ? 9.691 -12.703 -17.214 1.00 90.88 77 SER A O 1
ATOM 595 N N . PHE A 1 78 ? 11.813 -12.063 -17.577 1.00 94.94 78 PHE A N 1
ATOM 596 C CA . PHE A 1 78 ? 12.418 -13.257 -16.994 1.00 94.94 78 PHE A CA 1
ATOM 597 C C . PHE A 1 78 ? 12.062 -13.399 -15.509 1.00 94.94 78 PHE A C 1
ATOM 599 O O . PHE A 1 78 ? 11.615 -14.470 -15.090 1.00 94.94 78 PHE A O 1
ATOM 606 N N . VAL A 1 79 ? 12.206 -12.329 -14.721 1.00 95.06 79 VAL A N 1
ATOM 607 C CA . VAL A 1 79 ? 11.871 -12.339 -13.292 1.00 95.06 79 VAL A CA 1
ATOM 608 C C . VAL A 1 79 ? 10.388 -12.630 -13.088 1.00 95.06 79 VAL A C 1
ATOM 610 O O . VAL A 1 79 ? 10.064 -13.542 -12.331 1.00 95.06 79 VAL A O 1
ATOM 613 N N . LYS A 1 80 ? 9.487 -11.956 -13.816 1.00 93.44 80 LYS A N 1
ATOM 614 C CA . LYS A 1 80 ? 8.038 -12.209 -13.746 1.00 93.44 80 LYS A CA 1
ATOM 615 C C . LYS A 1 80 ? 7.717 -13.688 -13.984 1.00 93.44 80 LYS A C 1
ATOM 617 O O . LYS A 1 80 ? 7.050 -14.305 -13.157 1.00 93.44 80 LYS A O 1
ATOM 622 N N . LYS A 1 81 ? 8.276 -14.295 -15.039 1.00 95.25 81 LYS A N 1
ATOM 623 C CA . LYS A 1 81 ? 8.101 -15.731 -15.341 1.00 95.25 81 LYS A CA 1
ATOM 624 C C . LYS A 1 81 ? 8.657 -16.651 -14.253 1.00 95.25 81 LYS A C 1
ATOM 626 O O . LYS A 1 81 ? 8.150 -17.754 -14.060 1.00 95.25 81 LYS A O 1
ATOM 631 N N . ARG A 1 82 ? 9.726 -16.248 -13.560 1.00 95.94 82 ARG A N 1
ATOM 632 C CA . ARG A 1 82 ? 10.269 -17.003 -12.421 1.00 95.94 82 ARG A CA 1
ATOM 633 C C . ARG A 1 82 ? 9.373 -16.894 -11.192 1.00 95.94 82 ARG A C 1
ATOM 635 O O . ARG A 1 82 ? 9.158 -17.910 -10.539 1.00 95.94 82 ARG A O 1
ATOM 642 N N . LEU A 1 83 ? 8.851 -15.705 -10.904 1.00 95.19 83 LEU A N 1
ATOM 643 C CA . LEU A 1 83 ? 7.984 -15.462 -9.753 1.00 95.19 83 LEU A CA 1
ATOM 644 C C . LEU A 1 83 ? 6.614 -16.124 -9.909 1.00 95.19 83 LEU A C 1
ATOM 646 O O . LEU A 1 83 ? 6.128 -16.699 -8.947 1.00 95.19 83 LEU A O 1
ATOM 650 N N . GLN A 1 84 ? 6.057 -16.170 -11.121 1.00 95.31 84 GLN A N 1
ATOM 651 C CA . GLN A 1 84 ? 4.804 -16.881 -11.419 1.00 95.31 84 GLN A CA 1
ATOM 652 C C . GLN A 1 84 ? 4.836 -18.381 -11.090 1.00 95.31 84 GLN A C 1
ATOM 654 O O . GLN A 1 84 ? 3.788 -18.998 -10.938 1.00 95.31 84 GLN A O 1
ATOM 659 N N . LYS A 1 85 ? 6.026 -18.984 -10.975 1.00 95.31 85 LYS A N 1
ATOM 660 C CA . LYS A 1 85 ? 6.183 -20.390 -10.572 1.00 95.31 85 LYS A CA 1
ATOM 661 C C . LYS A 1 85 ? 6.158 -20.586 -9.055 1.00 95.31 85 LYS A C 1
ATOM 663 O O . LYS A 1 85 ? 6.153 -21.729 -8.605 1.00 95.31 85 LYS A O 1
ATOM 668 N N . LEU A 1 86 ? 6.215 -19.509 -8.271 1.00 94.06 86 LEU A N 1
ATOM 669 C CA . LEU A 1 86 ? 6.180 -19.588 -6.817 1.00 94.06 86 LEU A CA 1
ATOM 670 C C . LEU A 1 86 ? 4.739 -19.807 -6.338 1.00 94.06 86 LEU A C 1
ATOM 672 O O . LEU A 1 86 ? 3.823 -19.137 -6.824 1.00 94.06 86 LEU A O 1
ATOM 676 N N . PRO A 1 87 ? 4.519 -20.711 -5.367 1.00 92.94 87 PRO A N 1
ATOM 677 C CA . PRO A 1 87 ? 3.201 -20.892 -4.782 1.00 92.94 87 PRO A CA 1
ATOM 678 C C . PRO A 1 87 ? 2.762 -19.598 -4.093 1.00 92.94 87 PRO A C 1
ATOM 680 O O . PRO A 1 87 ? 3.537 -18.971 -3.375 1.00 92.94 87 PRO A O 1
ATOM 683 N N . GLY A 1 88 ? 1.517 -19.190 -4.330 1.00 92.25 88 GLY A N 1
ATOM 684 C CA . GLY A 1 88 ? 0.962 -17.974 -3.741 1.00 92.25 88 GLY A CA 1
ATOM 685 C C . GLY A 1 88 ? 1.405 -16.674 -4.412 1.00 92.25 88 GLY A C 1
ATOM 686 O O . GLY A 1 88 ? 0.979 -15.621 -3.952 1.00 92.25 88 GLY A O 1
ATOM 687 N N . PHE A 1 89 ? 2.197 -16.699 -5.490 1.00 94.62 89 PHE A N 1
ATOM 688 C CA . PHE A 1 89 ? 2.448 -15.489 -6.275 1.00 94.62 89 PHE A CA 1
ATOM 689 C C . PHE A 1 89 ? 1.130 -14.917 -6.805 1.00 94.62 89 PHE A C 1
ATOM 691 O O . PHE A 1 89 ? 0.349 -15.628 -7.438 1.00 94.62 89 PHE A O 1
ATOM 698 N N . VAL A 1 90 ? 0.901 -13.632 -6.548 1.00 93.19 90 VAL A N 1
ATOM 699 C CA . VAL A 1 90 ? -0.249 -12.898 -7.082 1.00 93.19 90 VAL A CA 1
ATOM 700 C C . VAL A 1 90 ? 0.221 -11.990 -8.203 1.00 93.19 90 VAL A C 1
ATOM 702 O O . VAL A 1 90 ? -0.209 -12.127 -9.345 1.00 93.19 90 VAL A O 1
ATOM 705 N N . GLU A 1 91 ? 1.142 -11.085 -7.885 1.00 92.31 91 GLU A N 1
ATOM 706 C CA . GLU A 1 91 ? 1.553 -10.038 -8.808 1.00 92.31 91 GLU A CA 1
ATOM 707 C C . GLU A 1 91 ? 2.938 -9.498 -8.456 1.00 92.31 91 GLU A C 1
ATOM 709 O O . GLU A 1 91 ? 3.343 -9.479 -7.296 1.00 92.31 91 GLU A O 1
ATOM 714 N N . MET A 1 92 ? 3.673 -9.045 -9.469 1.00 92.19 92 MET A N 1
ATOM 715 C CA . MET A 1 92 ? 4.923 -8.318 -9.278 1.00 92.19 92 MET A CA 1
ATOM 716 C C . MET A 1 92 ? 4.617 -6.829 -9.149 1.00 92.19 92 MET A C 1
ATOM 718 O O . MET A 1 92 ? 3.948 -6.280 -10.018 1.00 92.19 92 MET A O 1
ATOM 722 N N . MET A 1 93 ? 5.143 -6.181 -8.113 1.00 88.94 93 MET A N 1
ATOM 723 C CA . MET A 1 93 ? 4.883 -4.762 -7.875 1.00 88.94 93 MET A CA 1
ATOM 724 C C . MET A 1 93 ? 5.513 -3.913 -8.990 1.00 88.94 93 MET A C 1
ATOM 726 O O . MET A 1 93 ? 6.577 -4.240 -9.540 1.00 88.94 93 MET A O 1
ATOM 730 N N . ASP A 1 94 ? 4.839 -2.836 -9.370 1.00 82.38 94 ASP A N 1
ATOM 731 C CA . ASP A 1 94 ? 5.241 -1.944 -10.448 1.00 82.38 94 ASP A CA 1
ATOM 732 C C . ASP A 1 94 ? 5.490 -0.514 -9.956 1.00 82.38 94 ASP A C 1
ATOM 734 O O . ASP A 1 94 ? 5.230 -0.178 -8.803 1.00 82.38 94 ASP A O 1
ATOM 738 N N . GLY A 1 95 ? 6.108 0.289 -10.831 1.00 80.50 95 GLY A N 1
ATOM 739 C CA . GLY A 1 95 ? 6.312 1.730 -10.668 1.00 80.50 95 GLY A CA 1
ATOM 740 C C . GLY A 1 95 ? 6.588 2.204 -9.238 1.00 80.50 95 GLY A C 1
ATOM 741 O O . GLY A 1 95 ? 7.593 1.837 -8.624 1.00 80.50 95 GLY A O 1
ATOM 742 N N . SER A 1 96 ? 5.680 3.048 -8.743 1.00 76.00 96 SER A N 1
ATOM 743 C CA . SER A 1 96 ? 5.716 3.639 -7.405 1.00 76.00 96 SER A CA 1
ATOM 744 C C . SER A 1 96 ? 5.533 2.611 -6.293 1.00 76.00 96 SER A C 1
ATOM 746 O O . SER A 1 96 ? 6.212 2.713 -5.278 1.00 76.00 96 SER A O 1
ATOM 748 N N . ASP A 1 97 ? 4.683 1.598 -6.473 1.00 78.81 97 ASP A N 1
ATOM 749 C CA . ASP A 1 97 ? 4.414 0.583 -5.446 1.00 78.81 97 ASP A CA 1
ATOM 750 C C . ASP A 1 97 ? 5.697 -0.181 -5.081 1.00 78.81 97 ASP A C 1
ATOM 752 O O . ASP A 1 97 ? 5.937 -0.491 -3.913 1.00 78.81 97 ASP A O 1
ATOM 756 N N . ALA A 1 98 ? 6.555 -0.451 -6.072 1.00 82.38 98 ALA A N 1
ATOM 757 C CA . ALA A 1 98 ? 7.857 -1.080 -5.862 1.00 82.38 98 ALA A CA 1
ATOM 758 C C . ALA A 1 98 ? 8.883 -0.146 -5.196 1.00 82.38 98 ALA A C 1
ATOM 760 O O . ALA A 1 98 ? 9.717 -0.626 -4.428 1.00 82.38 98 ALA A O 1
ATOM 761 N N . TYR A 1 99 ? 8.831 1.161 -5.470 1.00 81.06 99 TYR A N 1
ATOM 762 C CA . TYR A 1 99 ? 9.692 2.148 -4.811 1.00 81.06 99 TYR A CA 1
ATOM 763 C C . TYR A 1 99 ? 9.352 2.251 -3.322 1.00 81.06 99 TYR A C 1
ATOM 765 O O . TYR A 1 99 ? 10.219 2.032 -2.480 1.00 81.06 99 TYR A O 1
ATOM 773 N N . TRP A 1 100 ? 8.064 2.422 -3.015 1.00 75.94 100 TRP A N 1
ATOM 774 C CA . TRP A 1 100 ? 7.531 2.490 -1.651 1.00 75.94 100 TRP A CA 1
ATOM 775 C C . TRP A 1 100 ? 7.547 1.150 -0.905 1.00 75.94 100 TRP A C 1
ATOM 777 O O . TRP A 1 100 ? 6.948 1.003 0.150 1.00 75.94 100 TRP A O 1
ATOM 787 N N . SER A 1 101 ? 8.150 0.116 -1.490 1.00 78.56 101 SER A N 1
ATOM 788 C CA . SER A 1 101 ? 8.297 -1.200 -0.873 1.00 78.56 101 SER A CA 1
ATOM 789 C C . SER A 1 101 ? 9.642 -1.383 -0.176 1.00 78.56 101 SER A C 1
ATOM 791 O O . SER A 1 101 ? 9.795 -2.337 0.597 1.00 78.56 101 SER A O 1
ATOM 793 N N . GLY A 1 102 ? 10.601 -0.491 -0.428 1.00 73.56 102 GLY A N 1
ATOM 794 C CA . GLY A 1 102 ? 11.904 -0.467 0.223 1.00 73.56 102 GLY A CA 1
ATOM 795 C C . GLY A 1 102 ? 11.843 0.159 1.613 1.00 73.56 102 GLY A C 1
ATOM 796 O O . GLY A 1 102 ? 12.466 1.189 1.827 1.00 73.56 102 GLY A O 1
ATOM 797 N N . ASP A 1 103 ? 11.117 -0.461 2.547 1.00 71.88 103 ASP A N 1
ATOM 798 C CA . ASP A 1 103 ? 11.091 0.008 3.936 1.00 71.88 103 ASP A CA 1
ATOM 799 C C . ASP A 1 103 ? 12.476 -0.174 4.576 1.00 71.88 103 ASP A C 1
ATOM 801 O O . ASP A 1 103 ? 12.995 -1.294 4.644 1.00 71.88 103 ASP A O 1
ATOM 805 N N . ASP A 1 104 ? 13.037 0.906 5.117 1.00 66.62 104 ASP A N 1
ATOM 806 C CA . ASP A 1 104 ? 14.148 0.843 6.064 1.00 66.62 104 ASP A CA 1
ATOM 807 C C . ASP A 1 104 ? 13.615 1.059 7.491 1.00 66.62 104 ASP A C 1
ATOM 809 O O . ASP A 1 104 ? 12.555 1.633 7.743 1.00 66.62 104 ASP A O 1
ATOM 813 N N . SER A 1 105 ? 14.379 0.602 8.473 1.00 64.50 105 SER A N 1
ATOM 814 C CA . SER A 1 105 ? 14.204 0.917 9.887 1.00 64.50 105 SER A CA 1
ATOM 815 C C . SER A 1 105 ? 14.063 2.420 10.177 1.00 64.50 105 SER A C 1
ATOM 817 O O . SER A 1 105 ? 13.414 2.773 11.163 1.00 64.50 105 SER A O 1
ATOM 819 N N . SER A 1 106 ? 14.629 3.276 9.318 1.00 58.19 106 SER A N 1
ATOM 820 C CA . SER A 1 106 ? 14.655 4.738 9.436 1.00 58.19 106 SER A CA 1
ATOM 821 C C . SER A 1 106 ? 13.566 5.470 8.631 1.00 58.19 106 SER A C 1
ATOM 823 O O . SER A 1 106 ? 13.191 6.583 8.999 1.00 58.19 106 SER A O 1
ATOM 825 N N . ALA A 1 107 ? 13.032 4.851 7.574 1.00 59.12 107 ALA A N 1
ATOM 826 C CA . ALA A 1 107 ? 12.036 5.427 6.674 1.00 59.12 107 ALA A CA 1
ATOM 827 C C . ALA A 1 107 ? 11.032 4.338 6.285 1.00 59.12 107 ALA A C 1
ATOM 829 O O . ALA A 1 107 ? 11.365 3.404 5.556 1.00 59.12 107 ALA A O 1
ATOM 830 N N . ARG A 1 108 ? 9.819 4.440 6.836 1.00 72.81 108 ARG A N 1
ATOM 831 C CA . ARG A 1 108 ? 8.739 3.484 6.585 1.00 72.81 108 ARG A CA 1
ATOM 832 C C . ARG A 1 108 ? 7.634 4.141 5.793 1.00 72.81 108 ARG A C 1
ATOM 834 O O . ARG A 1 108 ? 7.094 5.163 6.219 1.00 72.81 108 ARG A O 1
ATOM 841 N N . ASP A 1 109 ? 7.227 3.481 4.724 1.00 83.81 109 ASP A N 1
ATOM 842 C CA . ASP A 1 109 ? 6.202 3.980 3.818 1.00 83.81 109 ASP A CA 1
ATOM 843 C C . ASP A 1 109 ? 4.819 3.539 4.306 1.00 83.81 109 ASP A C 1
ATOM 845 O O . ASP A 1 109 ? 4.082 2.792 3.659 1.00 83.81 109 ASP A O 1
ATOM 849 N N . ILE A 1 110 ? 4.481 3.977 5.523 1.00 88.62 110 ILE A N 1
ATOM 850 C CA . ILE A 1 110 ? 3.231 3.643 6.206 1.00 88.62 110 ILE A CA 1
ATOM 851 C C . ILE A 1 110 ? 2.341 4.880 6.265 1.00 88.62 110 ILE A C 1
ATOM 853 O O . ILE A 1 110 ? 2.637 5.866 6.943 1.00 88.62 110 ILE A O 1
ATOM 857 N N . VAL A 1 111 ? 1.179 4.781 5.631 1.00 89.56 111 VAL A N 1
ATOM 858 C CA . VAL A 1 111 ? 0.082 5.729 5.794 1.00 89.56 111 VAL A CA 1
ATOM 859 C C . VAL A 1 111 ? -0.620 5.422 7.116 1.00 89.56 111 VAL A C 1
ATOM 861 O O . VAL A 1 111 ? -1.095 4.306 7.343 1.00 89.56 111 VAL A O 1
ATOM 864 N N . ASN A 1 112 ? -0.683 6.415 8.001 1.00 91.12 112 ASN A N 1
ATOM 865 C CA . ASN A 1 112 ? -1.368 6.317 9.287 1.00 91.12 112 ASN A CA 1
ATOM 866 C C . ASN A 1 112 ? -2.591 7.241 9.266 1.00 91.12 112 ASN A C 1
ATOM 868 O O . ASN A 1 112 ? -2.468 8.432 8.992 1.00 91.12 112 ASN A O 1
ATOM 872 N N . MET A 1 113 ? -3.762 6.696 9.578 1.00 90.88 113 MET A N 1
ATOM 873 C CA . MET A 1 113 ? -5.026 7.424 9.669 1.00 90.88 113 MET A CA 1
ATOM 874 C C . MET A 1 113 ? -5.635 7.195 11.046 1.00 90.88 113 MET A C 1
ATOM 876 O O . MET A 1 113 ? -5.646 6.070 11.545 1.00 90.88 113 MET A O 1
ATOM 880 N N . ILE A 1 114 ? -6.152 8.256 11.659 1.00 91.69 114 ILE A N 1
ATOM 881 C CA . ILE A 1 114 ? -6.840 8.185 12.948 1.00 91.69 114 ILE A CA 1
ATOM 882 C C . ILE A 1 114 ? -8.293 8.576 12.724 1.00 91.69 114 ILE A C 1
ATOM 884 O O . ILE A 1 114 ? -8.581 9.684 12.277 1.00 91.69 114 ILE A O 1
ATOM 888 N N . PHE A 1 115 ? -9.195 7.666 13.067 1.00 90.44 115 PHE A N 1
ATOM 889 C CA . PHE A 1 115 ? -10.632 7.880 13.056 1.00 90.44 115 PHE A CA 1
ATOM 890 C C . PHE A 1 115 ? -11.140 7.980 14.491 1.00 90.44 115 PHE A C 1
ATOM 892 O O . PHE A 1 115 ? -10.762 7.183 15.349 1.00 90.44 115 PHE A O 1
ATOM 899 N N . MET A 1 116 ? -12.018 8.945 14.743 1.00 90.50 116 MET A N 1
ATOM 900 C CA . MET A 1 116 ? -12.809 9.012 15.969 1.00 90.50 116 MET A CA 1
ATOM 901 C C . MET A 1 116 ? -14.200 8.495 15.622 1.00 90.50 116 MET A C 1
ATOM 903 O O . MET A 1 116 ? -14.915 9.144 14.862 1.00 90.50 116 MET A O 1
ATOM 907 N N . ILE A 1 117 ? -14.536 7.297 16.099 1.00 89.19 117 ILE A N 1
ATOM 908 C CA . ILE A 1 117 ? -15.767 6.604 15.709 1.00 89.19 117 ILE A CA 1
ATOM 909 C C . ILE A 1 117 ? -16.698 6.495 16.912 1.00 89.19 117 ILE A C 1
ATOM 911 O O . ILE A 1 117 ? -16.305 6.008 17.975 1.00 89.19 117 ILE A O 1
ATOM 915 N N . ASP A 1 118 ? -17.941 6.923 16.724 1.00 89.75 118 ASP A N 1
ATOM 916 C CA . ASP A 1 118 ? -19.015 6.728 17.689 1.00 89.75 118 ASP A CA 1
ATOM 917 C C . ASP A 1 118 ? -19.543 5.286 17.601 1.00 89.75 118 ASP A C 1
ATOM 919 O O . ASP A 1 118 ? -20.148 4.882 16.608 1.00 89.75 118 ASP A O 1
ATOM 923 N N . PHE A 1 119 ? -19.301 4.504 18.655 1.00 88.00 119 PHE A N 1
ATOM 924 C CA . PHE A 1 119 ? -19.826 3.144 18.805 1.00 88.00 119 PHE A CA 1
ATOM 925 C C . PHE A 1 119 ? -20.986 3.072 19.807 1.00 88.00 119 PHE A C 1
ATOM 927 O O . PHE A 1 119 ? -21.374 1.973 20.191 1.00 88.00 119 PHE A O 1
ATOM 934 N N . SER A 1 120 ? -21.559 4.201 20.237 1.00 83.38 120 SER A N 1
ATOM 935 C CA . SER A 1 120 ? -22.540 4.252 21.331 1.00 83.38 120 SER A CA 1
ATOM 936 C C . SER A 1 120 ? -23.711 3.293 21.114 1.00 83.38 120 SER A C 1
ATOM 938 O O . SER A 1 120 ? -24.044 2.521 22.008 1.00 83.38 120 SER A O 1
ATOM 940 N N . LYS A 1 121 ? -24.285 3.259 19.902 1.00 81.56 121 LYS A N 1
ATOM 941 C CA . LYS A 1 121 ? -25.383 2.333 19.556 1.00 81.56 121 LYS A CA 1
ATOM 942 C C . LYS A 1 121 ? -24.984 0.861 19.722 1.00 81.56 121 LYS A C 1
ATOM 944 O O . LYS A 1 121 ? -25.722 0.075 20.298 1.00 81.56 121 LYS A O 1
ATOM 949 N N . ILE A 1 122 ? -23.784 0.518 19.271 1.00 81.44 122 ILE A N 1
ATOM 950 C CA . ILE A 1 122 ? -23.247 -0.849 19.253 1.00 81.44 122 ILE A CA 1
ATOM 951 C C . ILE A 1 122 ? -22.871 -1.318 20.664 1.00 81.44 122 ILE A C 1
ATOM 953 O O . ILE A 1 122 ? -23.090 -2.475 21.023 1.00 81.44 122 ILE A O 1
ATOM 957 N N . VAL A 1 123 ? -22.305 -0.419 21.472 1.00 80.00 123 VAL A N 1
ATOM 958 C CA . VAL A 1 123 ? -21.948 -0.705 22.866 1.00 80.00 123 VAL A CA 1
ATOM 959 C C . VAL A 1 123 ? -23.210 -0.931 23.703 1.00 80.00 123 VAL A C 1
ATOM 961 O O . VAL A 1 123 ? -23.222 -1.839 24.532 1.00 80.00 123 VAL A O 1
ATOM 964 N N . ILE A 1 124 ? -24.290 -0.178 23.450 1.00 75.12 124 ILE A N 1
ATOM 965 C CA . ILE A 1 124 ? -25.607 -0.400 24.079 1.00 75.12 124 ILE A CA 1
ATOM 966 C C . ILE A 1 124 ? -26.159 -1.793 23.734 1.00 75.12 124 ILE A C 1
ATOM 968 O O . ILE A 1 124 ? -26.728 -2.459 24.595 1.00 75.12 124 ILE A O 1
ATOM 972 N N . GLU A 1 125 ? -25.937 -2.269 22.508 1.00 84.56 125 GLU A N 1
ATOM 973 C CA . GLU A 1 125 ? -26.296 -3.624 22.060 1.00 84.56 125 GLU A CA 1
ATOM 974 C C . GLU A 1 125 ? -25.379 -4.727 22.632 1.00 84.56 125 GLU A C 1
ATOM 976 O O . GLU A 1 125 ? -25.554 -5.908 22.331 1.00 84.56 125 GLU A O 1
ATOM 981 N N . GLY A 1 126 ? -24.397 -4.369 23.467 1.00 83.50 126 GLY A N 1
ATOM 982 C CA . GLY A 1 126 ? -23.503 -5.303 24.150 1.00 83.50 126 GLY A CA 1
ATOM 983 C C . GLY A 1 126 ? -22.352 -5.838 23.294 1.00 83.50 126 GLY A C 1
ATOM 984 O O . GLY A 1 126 ? -21.619 -6.716 23.752 1.00 83.50 126 GLY A O 1
ATOM 985 N N . ARG A 1 127 ? -22.154 -5.326 22.070 1.00 86.19 127 ARG A N 1
ATOM 986 C CA . ARG A 1 127 ? -21.032 -5.729 21.206 1.00 86.19 127 ARG A CA 1
ATOM 987 C C . ARG A 1 127 ? -19.802 -4.871 21.491 1.00 86.19 127 ARG A C 1
ATOM 989 O O . ARG A 1 127 ? -19.898 -3.662 21.706 1.00 86.19 127 ARG A O 1
ATOM 996 N N . GLN A 1 128 ? -18.616 -5.477 21.456 1.00 89.88 128 GLN A N 1
ATOM 997 C CA . GLN A 1 128 ? -17.380 -4.715 21.636 1.00 89.88 128 GLN A CA 1
ATOM 998 C C . GLN A 1 128 ? -16.987 -3.986 20.338 1.00 89.88 128 GLN A C 1
ATOM 1000 O O . GLN A 1 128 ? -17.027 -4.602 19.269 1.00 89.88 128 GLN A O 1
ATOM 1005 N N . PRO A 1 129 ? -16.503 -2.726 20.398 1.00 91.00 129 PRO A N 1
ATOM 1006 C CA . PRO A 1 129 ? -16.091 -1.970 19.209 1.00 91.00 129 PRO A CA 1
ATOM 1007 C C . PRO A 1 129 ? -15.114 -2.724 18.298 1.00 91.00 129 PRO A C 1
ATOM 1009 O O . PRO A 1 129 ? -15.217 -2.680 17.074 1.00 91.00 129 PRO A O 1
ATOM 1012 N N . ILE A 1 130 ? -14.183 -3.480 18.889 1.00 93.75 130 ILE A N 1
ATOM 1013 C CA . ILE A 1 130 ? -13.186 -4.248 18.138 1.00 93.75 130 ILE A CA 1
ATOM 1014 C C . ILE A 1 130 ? -13.801 -5.363 17.282 1.00 93.75 130 ILE A C 1
ATOM 1016 O O . ILE A 1 130 ? -13.290 -5.656 16.202 1.00 93.75 130 ILE A O 1
ATOM 1020 N N . GLU A 1 131 ? -14.889 -5.982 17.737 1.00 92.94 131 GLU A N 1
ATOM 1021 C CA . GLU A 1 131 ? -15.566 -7.052 17.002 1.00 92.94 131 GLU A CA 1
ATOM 1022 C C . GLU A 1 131 ? -16.269 -6.493 15.772 1.00 92.94 131 GLU A C 1
ATOM 1024 O O . GLU A 1 131 ? -16.152 -7.065 14.689 1.00 92.94 131 GLU A O 1
ATOM 1029 N N . VAL A 1 132 ? -16.899 -5.323 15.907 1.00 91.31 132 VAL A N 1
ATOM 1030 C CA . VAL A 1 132 ? -17.508 -4.631 14.768 1.00 91.31 132 VAL A CA 1
ATOM 1031 C C . VAL A 1 132 ? -16.453 -4.210 13.757 1.00 91.31 132 VAL A C 1
ATOM 1033 O O . VAL A 1 132 ? -16.622 -4.455 12.566 1.00 91.31 132 VAL A O 1
ATOM 1036 N N . VAL A 1 133 ? -15.329 -3.645 14.203 1.00 93.44 133 VAL A N 1
ATOM 1037 C CA . VAL A 1 133 ? -14.231 -3.284 13.293 1.00 93.44 133 VAL A CA 1
ATOM 1038 C C . VAL A 1 133 ? -13.709 -4.514 12.542 1.00 93.44 133 VAL A C 1
ATOM 1040 O O . VAL A 1 133 ? -13.482 -4.430 11.337 1.00 93.44 133 VAL A O 1
ATOM 1043 N N . ARG A 1 134 ? -13.563 -5.670 13.206 1.00 94.38 134 ARG A N 1
ATOM 1044 C CA . ARG A 1 134 ? -13.170 -6.929 12.544 1.00 94.38 134 ARG A CA 1
ATOM 1045 C C . ARG A 1 134 ? -14.181 -7.372 11.494 1.00 94.38 134 ARG A C 1
ATOM 1047 O O . ARG A 1 134 ? -13.784 -7.728 10.388 1.00 94.38 134 ARG A O 1
ATOM 1054 N N . GLU A 1 135 ? -15.467 -7.343 11.828 1.00 91.44 135 GLU A N 1
ATOM 1055 C CA . GLU A 1 135 ? -16.550 -7.726 10.919 1.00 91.44 135 GLU A CA 1
ATOM 1056 C C . GLU A 1 135 ? -16.591 -6.819 9.681 1.00 91.44 135 GLU A C 1
ATOM 1058 O O . GLU A 1 135 ? -16.626 -7.302 8.549 1.00 91.44 135 GLU A O 1
ATOM 1063 N N . ARG A 1 136 ? -16.495 -5.499 9.878 1.00 90.81 136 ARG A N 1
ATOM 1064 C CA . ARG A 1 136 ? -16.467 -4.525 8.779 1.00 90.81 136 ARG A CA 1
ATOM 1065 C C . ARG A 1 136 ? -15.216 -4.690 7.918 1.00 90.81 136 ARG A C 1
ATOM 1067 O O . ARG A 1 136 ? -15.326 -4.709 6.694 1.00 90.81 136 ARG A O 1
ATOM 1074 N N . MET A 1 137 ? -14.056 -4.910 8.537 1.00 91.88 137 MET A N 1
ATOM 1075 C CA . MET A 1 137 ? -12.810 -5.128 7.807 1.00 91.88 137 MET A CA 1
ATOM 1076 C C . MET A 1 137 ? -12.822 -6.431 7.009 1.00 91.88 137 MET A C 1
ATOM 1078 O O . MET A 1 137 ? -12.222 -6.496 5.942 1.00 91.88 137 MET A O 1
ATOM 1082 N N . LYS A 1 138 ? -13.540 -7.462 7.468 1.00 91.31 138 LYS A N 1
ATOM 1083 C CA . LYS A 1 138 ? -13.741 -8.678 6.676 1.00 91.31 138 LYS A CA 1
ATOM 1084 C C . LYS A 1 138 ? -14.402 -8.368 5.332 1.00 91.31 138 LYS A C 1
ATOM 1086 O O . LYS A 1 138 ? -13.917 -8.836 4.309 1.00 91.31 138 LYS A O 1
ATOM 1091 N N . ARG A 1 139 ? -15.417 -7.498 5.322 1.00 87.50 139 ARG A N 1
ATOM 1092 C CA . ARG A 1 139 ? -16.054 -7.031 4.078 1.00 87.50 139 ARG A CA 1
ATOM 1093 C C . ARG A 1 139 ? -15.084 -6.244 3.201 1.00 87.50 139 ARG A C 1
ATOM 1095 O O . ARG A 1 139 ? -14.989 -6.532 2.019 1.00 87.50 139 ARG A O 1
ATOM 1102 N N . VAL A 1 140 ? -14.288 -5.335 3.775 1.00 89.12 140 VAL A N 1
ATOM 1103 C CA . VAL A 1 140 ? -13.245 -4.598 3.024 1.00 89.12 140 VAL A CA 1
ATOM 1104 C C . VAL A 1 140 ? -12.264 -5.561 2.347 1.00 89.12 140 VAL A C 1
ATOM 1106 O O . VAL A 1 140 ? -11.955 -5.425 1.167 1.00 89.12 140 VAL A O 1
ATOM 1109 N N . VAL A 1 141 ? -11.788 -6.560 3.091 1.00 90.56 141 VAL A N 1
ATOM 1110 C CA . VAL A 1 141 ? -10.852 -7.579 2.602 1.00 90.56 141 VAL A CA 1
ATOM 1111 C C . VAL A 1 141 ? -11.481 -8.438 1.499 1.00 90.56 141 VAL A C 1
ATOM 1113 O O . VAL A 1 141 ? -10.789 -8.835 0.559 1.00 90.56 141 VAL A O 1
ATOM 1116 N N . ASP A 1 142 ? -12.772 -8.748 1.606 1.00 87.50 142 ASP A N 1
ATOM 1117 C CA . ASP A 1 142 ? -13.476 -9.611 0.660 1.00 87.50 142 ASP A CA 1
ATOM 1118 C C . ASP A 1 142 ? -13.948 -8.888 -0.606 1.00 87.50 142 ASP A C 1
ATOM 1120 O O . ASP A 1 142 ? -13.889 -9.483 -1.682 1.00 87.50 142 ASP A O 1
ATOM 1124 N N . GLU A 1 143 ? -14.345 -7.621 -0.498 1.00 85.75 143 GLU A N 1
ATOM 1125 C CA . GLU A 1 143 ? -15.052 -6.888 -1.554 1.00 85.75 143 GLU A CA 1
ATOM 1126 C C . GLU A 1 143 ? -14.217 -5.766 -2.185 1.00 85.75 143 GLU A C 1
ATOM 1128 O O . GLU A 1 143 ? -14.384 -5.477 -3.368 1.00 85.75 143 GLU A O 1
ATOM 1133 N N . ALA A 1 144 ? -13.309 -5.135 -1.433 1.00 81.69 144 ALA A N 1
ATOM 1134 C CA . ALA A 1 144 ? -12.731 -3.860 -1.852 1.00 81.69 144 ALA A CA 1
ATOM 1135 C C . ALA A 1 144 ? -11.440 -4.013 -2.677 1.00 81.69 144 ALA A C 1
ATOM 1137 O O . ALA A 1 144 ? -11.286 -3.379 -3.719 1.00 81.69 144 ALA A O 1
ATOM 1138 N N . SER A 1 145 ? -10.493 -4.851 -2.235 1.00 83.31 145 SER A N 1
ATOM 1139 C CA . SER A 1 145 ? -9.285 -5.163 -3.015 1.00 83.31 145 SER A CA 1
ATOM 1140 C C . SER A 1 145 ? -8.596 -6.444 -2.547 1.00 83.31 145 SER A C 1
ATOM 1142 O O . SER A 1 145 ? -8.354 -6.644 -1.355 1.00 83.31 145 SER A O 1
ATOM 1144 N N . TYR A 1 146 ? -8.175 -7.284 -3.501 1.00 86.56 146 TYR A N 1
ATOM 1145 C CA . TYR A 1 146 ? -7.402 -8.497 -3.209 1.00 86.56 146 TYR A CA 1
ATOM 1146 C C . TYR A 1 146 ? -6.053 -8.192 -2.547 1.00 86.56 146 TYR A C 1
ATOM 1148 O O . TYR A 1 146 ? -5.534 -9.055 -1.840 1.00 86.56 146 TYR A O 1
ATOM 1156 N N . LYS A 1 147 ? -5.495 -6.981 -2.726 1.00 89.44 147 LYS A N 1
ATOM 1157 C CA . LYS A 1 147 ? -4.214 -6.595 -2.118 1.00 89.44 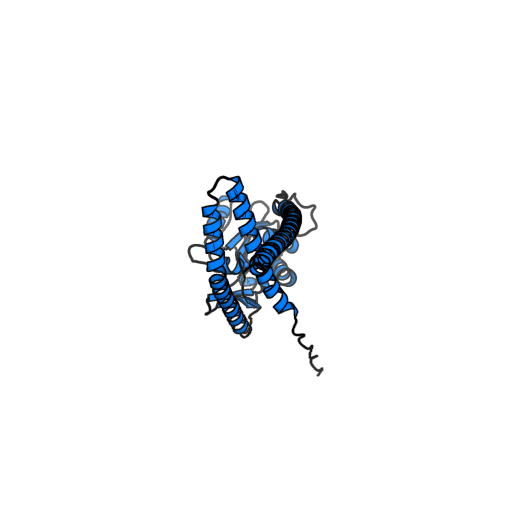147 LYS A CA 1
ATOM 1158 C C . LYS A 1 147 ? -4.275 -6.658 -0.583 1.00 89.44 147 LYS A C 1
ATOM 1160 O O . LYS A 1 147 ? -3.267 -6.966 0.044 1.00 89.44 147 LYS A O 1
ATOM 1165 N N . PHE A 1 148 ? -5.446 -6.483 0.042 1.00 90.06 148 PHE A N 1
ATOM 1166 C CA . PHE A 1 148 ? -5.607 -6.656 1.497 1.00 90.06 148 PHE A CA 1
ATOM 1167 C C . PHE A 1 148 ? -5.414 -8.108 1.975 1.00 90.06 148 PHE A C 1
ATOM 1169 O O . PHE A 1 148 ? -5.196 -8.328 3.168 1.00 90.06 148 PHE A O 1
ATOM 1176 N N . LYS A 1 149 ? -5.459 -9.083 1.054 1.00 91.06 149 LYS A N 1
ATOM 1177 C CA . LYS A 1 149 ? -5.149 -10.511 1.263 1.00 91.06 149 LYS A CA 1
ATOM 1178 C C . LYS A 1 149 ? -3.712 -10.859 0.867 1.00 91.06 149 LYS A C 1
ATOM 1180 O O . LYS A 1 149 ? -3.382 -12.033 0.700 1.00 91.06 149 LYS A O 1
ATOM 1185 N N . CYS A 1 150 ? -2.857 -9.863 0.660 1.00 90.88 150 CYS A N 1
ATOM 1186 C CA . CYS A 1 150 ? -1.480 -10.066 0.241 1.00 90.88 150 CYS A CA 1
ATOM 1187 C C . CYS A 1 150 ? -0.491 -9.631 1.321 1.00 90.88 150 CYS A C 1
ATOM 1189 O O . CYS A 1 150 ? -0.749 -8.735 2.124 1.00 90.88 150 CYS A O 1
ATOM 1191 N N . LYS A 1 151 ? 0.676 -10.268 1.293 1.00 90.12 151 LYS A N 1
ATOM 1192 C CA . LYS A 1 151 ? 1.886 -9.852 1.999 1.00 90.12 151 LYS A CA 1
ATOM 1193 C C . LYS A 1 151 ? 2.947 -9.454 0.980 1.00 90.12 151 LYS A C 1
ATOM 1195 O O . LYS A 1 151 ? 3.013 -10.019 -0.116 1.00 90.12 151 LYS A O 1
ATOM 1200 N N . LYS A 1 152 ? 3.780 -8.484 1.344 1.00 89.31 152 LYS A N 1
ATOM 1201 C CA . LYS A 1 152 ? 4.900 -8.032 0.513 1.00 89.31 152 LYS A CA 1
ATOM 1202 C C . LYS A 1 152 ? 6.082 -8.991 0.647 1.00 89.31 152 LYS A C 1
ATOM 1204 O O . LYS A 1 152 ? 6.422 -9.432 1.747 1.00 89.31 152 LYS A O 1
ATOM 1209 N N . ARG A 1 153 ? 6.754 -9.280 -0.468 1.00 90.62 153 ARG A N 1
ATOM 1210 C CA . ARG A 1 153 ? 7.983 -10.080 -0.504 1.00 90.62 153 ARG A CA 1
ATOM 1211 C C . ARG A 1 153 ? 9.022 -9.463 -1.421 1.00 90.62 153 ARG A C 1
ATOM 1213 O O . ARG A 1 153 ? 8.703 -9.040 -2.526 1.00 90.62 153 ARG A O 1
ATOM 1220 N N . LEU A 1 154 ? 10.278 -9.481 -0.984 1.00 90.94 154 LEU A N 1
ATOM 1221 C CA . LEU A 1 154 ? 11.419 -9.174 -1.839 1.00 90.94 154 LEU A CA 1
ATOM 1222 C C . LEU A 1 154 ? 11.917 -10.466 -2.488 1.00 90.94 154 LEU A C 1
ATOM 1224 O O . LEU A 1 154 ? 12.239 -11.441 -1.809 1.00 90.94 154 LEU A O 1
ATOM 1228 N N . SER A 1 155 ? 11.969 -10.493 -3.815 1.00 91.44 155 SER A N 1
ATOM 1229 C CA . SER A 1 155 ? 12.574 -11.609 -4.535 1.00 91.44 155 SER A CA 1
ATOM 1230 C C . SER A 1 155 ? 14.099 -11.537 -4.498 1.00 91.44 155 SER A C 1
ATOM 1232 O O . SER A 1 155 ? 14.690 -10.459 -4.478 1.00 91.44 155 SER A O 1
ATOM 1234 N N . LYS A 1 156 ? 14.754 -12.693 -4.645 1.00 93.00 156 LYS A N 1
ATOM 1235 C CA . LYS A 1 156 ? 16.211 -12.778 -4.857 1.00 93.00 156 LYS A CA 1
ATOM 1236 C C . LYS A 1 156 ? 16.713 -12.060 -6.120 1.00 93.00 156 LYS A C 1
ATOM 1238 O O . LYS A 1 156 ? 17.915 -11.955 -6.321 1.00 93.00 156 LYS A O 1
ATOM 1243 N N . TYR A 1 157 ? 15.799 -11.629 -6.990 1.00 91.81 157 TYR A N 1
ATOM 1244 C CA . TYR A 1 157 ? 16.085 -10.906 -8.228 1.00 91.81 157 TYR A CA 1
ATOM 1245 C C . TYR A 1 157 ? 15.974 -9.380 -8.063 1.00 91.81 157 TYR A C 1
ATOM 1247 O O . TYR A 1 157 ? 16.074 -8.656 -9.051 1.00 91.81 157 TYR A O 1
ATOM 1255 N N . GLY A 1 158 ? 15.733 -8.895 -6.839 1.00 90.56 158 GLY A N 1
ATOM 1256 C CA . GLY A 1 158 ? 15.631 -7.467 -6.528 1.00 90.56 158 GLY A CA 1
ATOM 1257 C C . GLY A 1 158 ? 14.262 -6.842 -6.810 1.00 90.56 158 GLY A C 1
ATOM 1258 O O . GLY A 1 158 ? 14.113 -5.637 -6.664 1.00 90.56 158 GLY A O 1
ATOM 1259 N N . TYR A 1 159 ? 13.256 -7.634 -7.195 1.00 91.56 159 TYR A N 1
ATOM 1260 C CA . TYR A 1 159 ? 11.885 -7.148 -7.398 1.00 91.56 159 TYR A CA 1
ATOM 1261 C C . TYR A 1 159 ? 10.980 -7.505 -6.228 1.00 91.56 159 TYR A C 1
ATOM 1263 O O . TYR A 1 159 ? 10.995 -8.650 -5.762 1.00 91.56 159 TYR A O 1
ATOM 1271 N N . PHE A 1 160 ? 10.151 -6.552 -5.813 1.00 91.94 160 PHE A N 1
ATOM 1272 C CA . PHE A 1 160 ? 9.060 -6.805 -4.885 1.00 91.94 160 PHE A CA 1
ATOM 1273 C C . PHE A 1 160 ? 7.869 -7.461 -5.586 1.00 91.94 160 PHE A C 1
ATOM 1275 O O . PHE A 1 160 ? 7.576 -7.198 -6.755 1.00 91.94 160 PHE A O 1
ATOM 1282 N N . TYR A 1 161 ? 7.182 -8.337 -4.866 1.00 93.06 161 TYR A N 1
ATOM 1283 C CA . TYR A 1 161 ? 5.970 -8.995 -5.327 1.00 93.06 161 TYR A CA 1
ATOM 1284 C C . TYR A 1 161 ? 4.993 -9.214 -4.175 1.00 93.06 161 TYR A C 1
ATOM 1286 O O . TYR A 1 161 ? 5.370 -9.230 -3.000 1.00 93.06 161 TYR A O 1
ATOM 1294 N N . LEU A 1 162 ? 3.728 -9.381 -4.542 1.00 92.75 162 LEU A N 1
ATOM 1295 C CA . LEU A 1 162 ? 2.639 -9.725 -3.652 1.00 92.75 162 LEU A CA 1
ATOM 1296 C C . LEU A 1 162 ? 2.475 -11.241 -3.614 1.00 92.75 162 LEU A C 1
ATOM 1298 O O . LEU A 1 162 ? 2.309 -11.902 -4.643 1.00 92.75 162 LEU A O 1
ATOM 1302 N N . GLU A 1 163 ? 2.510 -11.780 -2.404 1.00 93.38 163 GLU A N 1
ATOM 1303 C CA . GLU A 1 163 ? 2.219 -13.178 -2.121 1.00 93.38 163 GLU A CA 1
ATOM 1304 C C . GLU A 1 163 ? 0.870 -13.256 -1.400 1.00 93.38 163 GLU A C 1
ATOM 1306 O O . GLU A 1 163 ? 0.593 -12.467 -0.494 1.00 93.38 163 GLU A O 1
ATOM 1311 N N . LYS A 1 164 ? 0.010 -14.195 -1.790 1.00 92.75 164 LYS A N 1
ATOM 1312 C CA . LYS A 1 164 ? -1.265 -14.441 -1.121 1.00 92.75 164 LYS A CA 1
ATOM 1313 C C . LYS A 1 164 ? -1.003 -14.854 0.326 1.00 92.75 164 LYS A C 1
ATOM 1315 O O . LYS A 1 164 ? -0.142 -15.687 0.608 1.00 92.75 164 LYS A O 1
ATOM 1320 N N . SER A 1 165 ? -1.757 -14.263 1.239 1.00 88.38 165 SER A N 1
ATOM 1321 C CA . SER A 1 165 ? -1.709 -14.558 2.661 1.00 88.38 165 SER A CA 1
ATOM 1322 C C . SER A 1 165 ? -3.118 -14.751 3.183 1.00 88.38 165 SER A C 1
ATOM 1324 O O . SER A 1 165 ? -4.037 -14.017 2.820 1.00 88.38 165 SER A O 1
ATOM 1326 N N . ASP A 1 166 ? -3.266 -15.699 4.097 1.00 86.44 166 ASP A N 1
ATOM 1327 C CA . ASP A 1 166 ? -4.461 -15.750 4.921 1.00 86.44 166 ASP A CA 1
ATOM 1328 C C . ASP A 1 166 ? -4.384 -14.610 5.939 1.00 86.44 166 ASP A C 1
ATOM 1330 O O . ASP A 1 166 ? -3.357 -14.397 6.593 1.00 86.44 166 ASP A O 1
ATOM 1334 N N . VAL A 1 167 ? -5.454 -13.823 6.010 1.00 87.50 167 VAL A N 1
ATOM 1335 C CA . VAL A 1 167 ? -5.555 -12.669 6.904 1.00 87.50 167 VAL A CA 1
ATOM 1336 C C . VAL A 1 167 ? -6.041 -13.150 8.264 1.00 87.50 167 VAL A C 1
ATOM 1338 O O . VAL A 1 167 ? -7.160 -13.646 8.396 1.00 87.50 167 VAL A O 1
ATOM 1341 N N . ASP A 1 168 ? -5.220 -12.959 9.294 1.00 90.38 168 ASP A N 1
ATOM 1342 C CA . ASP A 1 168 ? -5.609 -13.211 10.679 1.00 90.38 168 ASP A CA 1
ATOM 1343 C C . ASP A 1 168 ? -6.142 -11.919 11.311 1.00 90.38 168 ASP A C 1
ATOM 1345 O O . ASP A 1 168 ? -5.392 -11.086 11.827 1.00 90.38 168 ASP A O 1
ATOM 1349 N N . PHE A 1 169 ? -7.465 -11.750 11.295 1.00 90.88 169 PHE A N 1
ATOM 1350 C CA . PHE A 1 169 ? -8.126 -10.561 11.843 1.00 90.88 169 PHE A CA 1
ATOM 1351 C C . PHE A 1 169 ? -7.851 -10.332 13.335 1.00 90.88 169 PHE A C 1
ATOM 1353 O O . PHE A 1 169 ? -7.945 -9.194 13.792 1.00 90.88 169 PHE A O 1
ATOM 1360 N N . ASN A 1 170 ? -7.479 -11.360 14.104 1.00 90.88 170 ASN A N 1
ATOM 1361 C CA . ASN A 1 170 ? -7.137 -11.181 15.516 1.00 90.88 170 ASN A CA 1
ATOM 1362 C C . ASN A 1 170 ? -5.755 -10.546 15.699 1.00 90.88 170 ASN A C 1
ATOM 1364 O O . ASN A 1 170 ? -5.526 -9.851 16.691 1.00 90.88 170 ASN A O 1
ATOM 1368 N N . LYS A 1 171 ? -4.844 -10.761 14.743 1.00 91.00 171 LYS A N 1
ATOM 1369 C CA . LYS A 1 171 ? -3.515 -10.136 14.726 1.00 91.00 171 LYS A CA 1
ATOM 1370 C C . LYS A 1 171 ? -3.546 -8.760 14.076 1.00 91.00 171 LYS A C 1
ATOM 1372 O O . LYS A 1 171 ? -2.957 -7.827 14.621 1.00 91.00 171 LYS A O 1
ATOM 1377 N N . ASN A 1 172 ? -4.255 -8.635 12.955 1.00 92.38 172 ASN A N 1
ATOM 1378 C CA . ASN A 1 172 ? -4.357 -7.396 12.190 1.00 92.38 172 ASN A CA 1
ATOM 1379 C C . ASN A 1 172 ? -5.247 -6.356 12.876 1.00 92.38 172 ASN A C 1
ATOM 1381 O O . ASN A 1 172 ? -4.953 -5.170 12.780 1.00 92.38 172 ASN A O 1
ATOM 1385 N N . VAL A 1 173 ? -6.307 -6.774 13.580 1.00 94.62 173 VAL A N 1
ATOM 1386 C CA . VAL A 1 173 ? -7.193 -5.880 14.341 1.00 94.62 173 VAL A CA 1
ATOM 1387 C C . VAL A 1 173 ? -7.033 -6.151 15.833 1.00 94.62 173 VAL A C 1
ATOM 1389 O O . VAL A 1 173 ? -7.533 -7.145 16.377 1.00 94.62 173 VAL A O 1
ATOM 1392 N N . ARG A 1 174 ? -6.331 -5.244 16.511 1.00 94.12 174 ARG A N 1
ATOM 1393 C CA . ARG A 1 174 ? -5.924 -5.393 17.914 1.00 94.12 174 ARG A CA 1
ATOM 1394 C C . ARG A 1 174 ? -6.240 -4.147 18.724 1.00 94.12 174 ARG A C 1
ATOM 1396 O O . ARG A 1 174 ? -6.439 -3.066 18.185 1.00 94.12 174 ARG A O 1
ATOM 1403 N N . HIS A 1 175 ? -6.251 -4.286 20.043 1.00 94.75 175 HIS A N 1
ATOM 1404 C CA . HIS A 1 175 ? -6.427 -3.126 20.905 1.00 94.75 175 HIS A CA 1
ATOM 1405 C C . HIS A 1 175 ? -5.175 -2.256 20.969 1.00 94.75 175 HIS A C 1
ATOM 1407 O O . HIS A 1 175 ? -4.050 -2.764 21.034 1.00 94.75 175 HIS A O 1
ATOM 1413 N N . ILE A 1 176 ? -5.389 -0.947 21.074 1.00 92.38 176 ILE A N 1
ATOM 1414 C CA . ILE A 1 176 ? -4.350 -0.019 21.510 1.00 92.38 176 ILE A CA 1
ATOM 1415 C C . ILE A 1 176 ? -3.917 -0.430 22.926 1.00 92.38 176 ILE A C 1
ATOM 1417 O O . ILE A 1 176 ? -4.742 -0.613 23.824 1.00 92.38 176 ILE A O 1
ATOM 1421 N N . LYS A 1 177 ? -2.607 -0.637 23.113 1.00 88.38 177 LYS A N 1
ATOM 1422 C CA . LYS A 1 177 ? -2.027 -1.018 24.414 1.00 88.38 177 LYS A CA 1
ATOM 1423 C C . LYS A 1 177 ? -1.940 0.165 25.377 1.00 88.38 177 LYS A C 1
ATOM 1425 O O . LYS A 1 177 ? -2.016 -0.027 26.585 1.00 88.38 177 LYS A O 1
ATOM 1430 N N . ALA A 1 178 ? -1.739 1.368 24.844 1.00 86.25 178 ALA A N 1
ATOM 1431 C CA . ALA A 1 178 ? -1.687 2.592 25.628 1.00 86.25 178 ALA A CA 1
ATOM 1432 C C . ALA A 1 178 ? -3.090 2.980 26.112 1.00 86.25 178 ALA A C 1
ATOM 1434 O O . ALA A 1 178 ? -4.066 2.864 25.372 1.00 86.25 178 ALA A O 1
ATOM 1435 N N . LYS A 1 179 ? -3.187 3.469 27.348 1.00 85.44 179 LYS A N 1
ATOM 1436 C CA . LYS A 1 179 ? -4.420 4.074 27.850 1.00 85.44 179 LYS A CA 1
ATOM 1437 C C . LYS A 1 179 ? -4.486 5.513 27.341 1.00 85.44 179 LYS A C 1
ATOM 1439 O O . LYS A 1 179 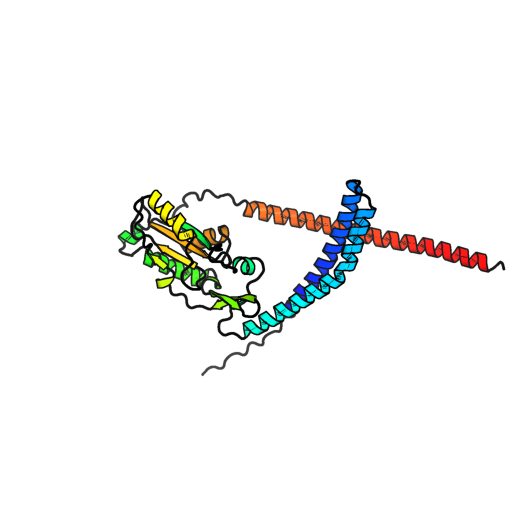? -3.586 6.292 27.633 1.00 85.44 179 LYS A O 1
ATOM 1444 N N . ILE A 1 180 ? -5.523 5.837 26.576 1.00 86.81 180 ILE A N 1
ATOM 1445 C CA . ILE A 1 180 ? -5.734 7.164 25.991 1.00 86.81 180 ILE A CA 1
ATOM 1446 C C . ILE A 1 180 ? -6.794 7.862 26.839 1.00 86.81 180 ILE A C 1
ATOM 1448 O O . ILE A 1 180 ? -7.960 7.495 26.762 1.00 86.81 180 ILE A O 1
ATOM 1452 N N . ARG A 1 181 ? -6.396 8.824 27.683 1.00 82.00 181 ARG A N 1
ATOM 1453 C CA . ARG A 1 181 ? -7.334 9.570 28.547 1.00 82.00 181 ARG A CA 1
ATOM 1454 C C . ARG A 1 181 ? -7.654 10.962 28.009 1.00 82.00 181 ARG A C 1
ATOM 1456 O O . ARG A 1 181 ? -8.551 11.626 28.517 1.00 82.00 181 ARG A O 1
ATOM 1463 N N . GLY A 1 182 ? -6.889 11.421 27.022 1.00 84.56 182 GLY A N 1
ATOM 1464 C CA . GLY A 1 182 ? -6.878 12.806 26.579 1.00 84.56 182 GLY A CA 1
ATOM 1465 C C . GLY A 1 182 ? -6.311 12.979 25.177 1.00 84.56 182 GLY A C 1
ATOM 1466 O O . GLY A 1 182 ? -5.642 12.093 24.642 1.00 84.56 182 GLY A O 1
ATOM 1467 N N . LYS A 1 183 ? -6.500 14.180 24.621 1.00 87.38 183 LYS A N 1
ATOM 1468 C CA . LYS A 1 183 ? -5.908 14.592 23.340 1.00 87.38 183 LYS A CA 1
ATOM 1469 C C . LYS A 1 183 ? -4.382 14.454 23.350 1.00 87.38 183 LYS A C 1
ATOM 1471 O O . LYS A 1 183 ? -3.820 13.890 22.423 1.00 87.38 183 LYS A O 1
ATOM 1476 N N . THR A 1 184 ? -3.723 14.893 24.421 1.00 89.88 184 THR A N 1
ATOM 1477 C CA . THR A 1 184 ? -2.260 14.809 24.556 1.00 89.88 184 THR A CA 1
ATOM 1478 C C . THR A 1 184 ? -1.756 13.363 24.560 1.00 89.88 184 THR A C 1
ATOM 1480 O O . THR A 1 184 ? -0.727 13.066 23.957 1.00 89.88 184 THR A O 1
ATOM 1483 N N . ASP A 1 185 ? -2.493 12.439 25.185 1.00 90.50 185 ASP A N 1
ATOM 1484 C CA . ASP A 1 185 ? -2.149 11.012 25.158 1.00 90.50 185 ASP A CA 1
ATOM 1485 C C . ASP A 1 185 ? -2.307 10.434 23.749 1.00 90.50 185 ASP A C 1
ATOM 1487 O O . ASP A 1 185 ? -1.467 9.647 23.311 1.00 90.50 185 ASP A O 1
ATOM 1491 N N . LEU A 1 186 ? -3.362 10.841 23.032 1.00 88.62 186 LEU A N 1
ATOM 1492 C CA . LEU A 1 186 ? -3.604 10.436 21.650 1.00 88.62 186 LEU A CA 1
ATOM 1493 C C . LEU A 1 186 ? -2.513 10.968 20.712 1.00 88.62 186 LEU A C 1
ATOM 1495 O O . LEU A 1 186 ? -2.005 10.207 19.897 1.00 88.62 186 LEU A O 1
ATOM 1499 N N . GLU A 1 187 ? -2.104 12.229 20.855 1.00 90.00 187 GLU A N 1
ATOM 1500 C CA . GLU A 1 187 ? -1.009 12.835 20.083 1.00 90.00 187 GLU A CA 1
ATOM 1501 C C . GLU A 1 187 ? 0.325 12.136 20.360 1.00 90.00 187 GLU A C 1
ATOM 1503 O O . GLU A 1 187 ? 1.062 11.795 19.433 1.00 90.00 187 GLU A O 1
ATOM 1508 N N . LYS A 1 188 ? 0.619 11.843 21.632 1.00 91.62 188 LYS A N 1
ATOM 1509 C CA . LYS A 1 188 ? 1.821 11.096 22.020 1.00 91.62 188 LYS A CA 1
ATOM 1510 C C . LYS A 1 188 ? 1.797 9.671 21.471 1.00 91.62 188 LYS A C 1
ATOM 1512 O O . LYS A 1 188 ? 2.821 9.170 21.005 1.00 91.62 188 LYS A O 1
ATOM 1517 N N . PHE A 1 189 ? 0.638 9.017 21.504 1.00 91.31 189 PHE A N 1
ATOM 1518 C CA . PHE A 1 189 ? 0.449 7.702 20.903 1.00 91.31 189 PHE A CA 1
ATOM 1519 C C . PHE A 1 189 ? 0.627 7.745 19.381 1.00 91.31 189 PHE A C 1
ATOM 1521 O O . PHE A 1 189 ? 1.361 6.918 18.845 1.00 91.31 189 PHE A O 1
ATOM 1528 N N . ALA A 1 190 ? 0.026 8.724 18.702 1.00 89.56 190 ALA A N 1
ATOM 1529 C CA . ALA A 1 190 ? 0.147 8.932 17.263 1.00 89.56 190 ALA A CA 1
ATOM 1530 C C . ALA A 1 190 ? 1.612 9.156 16.852 1.00 89.56 190 ALA A C 1
ATOM 1532 O O . ALA A 1 190 ? 2.123 8.474 15.969 1.00 89.56 190 ALA A O 1
ATOM 1533 N N . SER A 1 191 ? 2.325 10.035 17.560 1.00 89.06 191 SER A N 1
ATOM 1534 C CA . SER A 1 191 ? 3.754 10.287 17.335 1.00 89.06 191 SER A CA 1
ATOM 1535 C C . SER A 1 191 ? 4.601 9.020 17.500 1.00 89.06 191 SER A C 1
ATOM 1537 O O . SER A 1 191 ? 5.522 8.768 16.720 1.00 89.06 191 SER A O 1
ATOM 1539 N N . LYS A 1 192 ? 4.261 8.174 18.478 1.00 90.44 192 LYS A N 1
ATOM 1540 C CA . LYS A 1 192 ? 4.956 6.905 18.693 1.00 90.44 192 LYS A CA 1
ATOM 1541 C C . LYS A 1 192 ? 4.662 5.892 17.585 1.00 90.44 192 LYS A C 1
ATOM 1543 O O . LYS A 1 192 ? 5.590 5.306 17.037 1.00 90.44 192 LYS A O 1
ATOM 1548 N N . ILE A 1 193 ? 3.386 5.672 17.266 1.00 88.88 193 ILE A N 1
ATOM 1549 C CA . ILE A 1 193 ? 2.958 4.573 16.394 1.00 88.88 193 ILE A CA 1
ATOM 1550 C C . ILE A 1 193 ? 3.370 4.782 14.935 1.00 88.88 193 ILE A C 1
ATOM 1552 O O . ILE A 1 193 ? 3.661 3.808 14.247 1.00 88.88 193 ILE A O 1
ATOM 1556 N N . VAL A 1 194 ? 3.476 6.035 14.476 1.00 84.44 194 VAL A N 1
ATOM 1557 C CA . VAL A 1 194 ? 3.973 6.367 13.126 1.00 84.44 194 VAL A CA 1
ATOM 1558 C C . VAL A 1 194 ? 5.379 5.799 12.890 1.00 84.44 194 VAL A C 1
ATOM 1560 O O . VAL A 1 194 ? 5.698 5.397 11.777 1.00 84.44 194 VAL A O 1
ATOM 1563 N N . ASN A 1 195 ? 6.180 5.668 13.952 1.00 83.38 195 ASN A N 1
ATOM 1564 C CA . ASN A 1 195 ? 7.547 5.150 13.907 1.00 83.38 195 ASN A CA 1
ATOM 1565 C C . ASN A 1 195 ? 7.662 3.660 14.275 1.00 83.38 195 ASN A C 1
ATOM 1567 O O . ASN A 1 195 ? 8.772 3.140 14.391 1.00 83.38 195 ASN A O 1
ATOM 1571 N N . GLU A 1 196 ? 6.553 2.941 14.475 1.00 86.19 196 GLU A N 1
ATOM 1572 C CA . GLU A 1 196 ? 6.550 1.487 14.717 1.00 86.19 196 GLU A CA 1
ATOM 1573 C C . GLU A 1 196 ? 6.313 0.717 13.404 1.00 86.19 196 GLU A C 1
ATOM 1575 O O . GLU A 1 196 ? 5.778 1.281 12.452 1.00 86.19 196 GLU A O 1
ATOM 1580 N N . PRO A 1 197 ? 6.770 -0.536 13.247 1.00 84.69 197 PRO A N 1
ATOM 1581 C CA . PRO A 1 197 ? 6.470 -1.293 12.036 1.00 84.69 197 PRO A CA 1
ATOM 1582 C C . PRO A 1 197 ? 5.003 -1.744 12.065 1.00 84.69 197 PRO A C 1
ATOM 1584 O O . PRO A 1 197 ? 4.381 -1.797 13.133 1.00 84.69 197 PRO A O 1
ATOM 1587 N N . ILE A 1 198 ? 4.428 -2.056 10.901 1.00 85.88 198 ILE A N 1
ATOM 1588 C CA . ILE A 1 198 ? 3.187 -2.843 10.857 1.00 85.88 198 ILE A CA 1
ATOM 1589 C C . ILE A 1 198 ? 3.513 -4.243 11.390 1.00 85.88 198 ILE A C 1
ATOM 1591 O O . ILE A 1 198 ? 4.632 -4.737 11.243 1.00 85.88 198 ILE A O 1
ATOM 1595 N N . VAL A 1 199 ? 2.564 -4.871 12.082 1.00 75.56 199 VAL A N 1
ATOM 1596 C CA . VAL A 1 199 ? 2.748 -6.240 12.565 1.00 75.56 199 VAL A CA 1
ATOM 1597 C C . VAL A 1 199 ? 2.955 -7.208 11.410 1.00 75.56 199 VAL A C 1
ATOM 1599 O O . VAL A 1 199 ? 2.117 -7.313 10.515 1.00 75.56 199 VAL A O 1
ATOM 1602 N N . MET A 1 200 ? 4.015 -8.012 11.535 1.00 70.25 200 MET A N 1
ATOM 1603 C CA . MET A 1 200 ? 4.364 -9.076 10.591 1.00 70.25 200 MET A CA 1
ATOM 1604 C C . MET A 1 200 ? 4.610 -8.532 9.172 1.00 70.25 200 MET A C 1
ATOM 1606 O O . MET A 1 200 ? 4.913 -7.362 8.982 1.00 70.25 200 MET A O 1
ATOM 1610 N N . ASP A 1 201 ? 4.482 -9.400 8.172 1.00 77.44 201 ASP A N 1
ATOM 1611 C CA . ASP A 1 201 ? 4.586 -9.063 6.751 1.00 77.44 201 ASP A CA 1
ATOM 1612 C C . ASP A 1 201 ? 3.254 -8.549 6.160 1.00 77.44 201 ASP A C 1
ATOM 1614 O O . ASP A 1 201 ? 3.066 -8.561 4.941 1.00 77.44 201 ASP A O 1
ATOM 1618 N N . SER A 1 202 ? 2.294 -8.166 7.011 1.00 85.00 202 SER A N 1
ATOM 1619 C CA . SER A 1 202 ? 0.997 -7.652 6.566 1.00 85.00 202 SER A CA 1
ATOM 1620 C C . SER A 1 202 ? 1.156 -6.277 5.926 1.00 85.00 202 SER A C 1
ATOM 1622 O O . SER A 1 202 ? 1.968 -5.463 6.359 1.00 85.00 202 SER A O 1
ATOM 1624 N N . LEU A 1 203 ? 0.325 -5.987 4.929 1.00 90.06 203 LEU A N 1
ATOM 1625 C CA . LEU A 1 203 ? 0.267 -4.656 4.334 1.00 90.06 203 LEU A CA 1
ATOM 1626 C C . LEU A 1 203 ? -0.533 -3.661 5.182 1.00 90.06 203 LEU A C 1
ATOM 1628 O O . LEU A 1 203 ? -0.459 -2.466 4.932 1.00 90.06 203 LEU A O 1
ATOM 1632 N N . TRP A 1 204 ? -1.297 -4.118 6.174 1.00 92.69 204 TRP A N 1
ATOM 1633 C CA . TRP A 1 204 ? -2.158 -3.250 6.974 1.00 92.69 204 TRP A CA 1
ATOM 1634 C C . TRP A 1 204 ? -2.396 -3.791 8.389 1.00 92.69 204 TRP A C 1
ATOM 1636 O O . TRP A 1 204 ? -2.322 -4.999 8.634 1.00 92.69 204 TRP A O 1
ATOM 1646 N N . GLU A 1 205 ? -2.731 -2.892 9.312 1.00 93.69 205 GLU A N 1
ATOM 1647 C CA . GLU A 1 205 ? -3.244 -3.193 10.648 1.00 93.69 205 GLU A CA 1
ATOM 1648 C C . GLU A 1 205 ? -4.225 -2.113 11.130 1.00 93.69 205 GLU A C 1
ATOM 1650 O O . GLU A 1 205 ? -4.177 -0.962 10.695 1.00 93.69 205 GLU A O 1
ATOM 1655 N N . ILE A 1 206 ? -5.111 -2.482 12.056 1.00 94.69 206 ILE A N 1
ATOM 1656 C CA . ILE A 1 206 ? -6.048 -1.576 12.721 1.00 94.69 206 ILE A CA 1
ATOM 1657 C C . ILE A 1 206 ? -5.896 -1.707 14.238 1.00 94.69 206 ILE A C 1
ATOM 1659 O O . ILE A 1 206 ? -5.912 -2.804 14.804 1.00 94.69 206 ILE A O 1
ATOM 1663 N N . LEU A 1 207 ? -5.775 -0.566 14.909 1.00 94.75 207 LEU A N 1
ATOM 1664 C CA . LEU A 1 207 ? -5.663 -0.454 16.355 1.00 94.75 207 LEU A CA 1
ATOM 1665 C C . LEU A 1 207 ? -6.925 0.200 16.910 1.00 94.75 207 LEU A C 1
ATOM 1667 O O . LEU A 1 207 ? -7.225 1.342 16.582 1.00 94.75 207 LEU A O 1
ATOM 1671 N N . VAL A 1 208 ? -7.649 -0.511 17.769 1.00 94.75 208 VAL A N 1
ATOM 1672 C CA . VAL A 1 208 ? -8.926 -0.051 18.332 1.00 94.75 208 VAL A CA 1
ATOM 1673 C C . VAL A 1 208 ? -8.749 0.343 19.797 1.00 94.75 208 VAL A C 1
ATOM 1675 O O . VAL A 1 208 ? -8.222 -0.431 20.605 1.00 94.75 208 VAL A O 1
ATOM 1678 N N . GLY A 1 209 ? -9.183 1.548 20.159 1.00 92.50 209 GLY A N 1
ATOM 1679 C CA . GLY A 1 209 ? -9.221 2.021 21.540 1.00 92.50 209 GLY A CA 1
ATOM 1680 C C . GLY A 1 209 ? -10.061 1.110 22.437 1.00 92.50 209 GLY A C 1
ATOM 1681 O O . GLY A 1 209 ? -11.053 0.531 22.005 1.00 92.50 209 GLY A O 1
ATOM 1682 N N . ARG A 1 210 ? -9.642 0.944 23.695 1.00 89.12 210 ARG A N 1
ATOM 1683 C CA . ARG A 1 210 ? -10.417 0.197 24.706 1.00 89.12 210 ARG A CA 1
ATOM 1684 C C . ARG A 1 210 ? -11.439 1.066 25.425 1.00 89.12 210 ARG A C 1
ATOM 1686 O O . ARG A 1 210 ? -12.444 0.560 25.904 1.00 89.12 210 ARG A O 1
ATOM 1693 N N . GLU A 1 211 ? -11.125 2.346 25.538 1.00 86.50 211 GLU A N 1
ATOM 1694 C CA . GLU A 1 211 ? -11.895 3.330 26.281 1.00 86.50 211 GLU A CA 1
ATOM 1695 C C . GLU A 1 211 ? -12.343 4.415 25.309 1.00 86.50 211 GLU A C 1
ATOM 1697 O O . GLU A 1 211 ? -11.652 4.719 24.329 1.00 86.50 211 GLU A O 1
ATOM 1702 N N . GLU A 1 212 ? -13.515 4.961 25.591 1.00 87.12 212 GLU A N 1
ATOM 1703 C CA . GLU A 1 212 ? -14.065 6.093 24.874 1.00 87.12 212 GLU A CA 1
ATOM 1704 C C . GLU A 1 212 ? -13.342 7.376 25.299 1.00 87.12 212 GLU A C 1
ATOM 1706 O O . GLU A 1 212 ? -13.028 7.585 26.473 1.00 87.12 212 GLU A O 1
ATOM 1711 N N . PHE A 1 213 ? -13.087 8.249 24.333 1.00 81.69 213 PHE A N 1
ATOM 1712 C CA . PHE A 1 213 ? -12.540 9.576 24.538 1.00 81.69 213 PHE A CA 1
ATOM 1713 C C . PHE A 1 213 ? -13.434 10.597 23.826 1.00 81.69 213 PHE A C 1
ATOM 1715 O O . PHE A 1 213 ? -13.431 10.695 22.600 1.00 81.69 213 PHE A O 1
ATOM 1722 N N . GLY A 1 214 ? -14.201 11.362 24.610 1.00 78.75 214 GLY A N 1
ATOM 1723 C CA . GLY A 1 214 ? -15.028 12.464 24.110 1.00 78.75 214 GLY A CA 1
ATOM 1724 C C . GLY A 1 214 ? -16.199 12.040 23.218 1.00 78.75 214 GLY A C 1
ATOM 1725 O O . GLY A 1 214 ? -16.409 12.676 22.191 1.00 78.75 214 GLY A O 1
ATOM 1726 N N . GLY A 1 215 ? -16.947 10.987 23.567 1.00 85.00 215 GLY A N 1
ATOM 1727 C CA . GLY A 1 215 ? -18.072 10.511 22.748 1.00 85.00 215 GLY A CA 1
ATOM 1728 C C . GLY A 1 215 ? -17.689 9.450 21.714 1.00 85.00 215 GLY A C 1
ATOM 1729 O O . GLY A 1 215 ? -18.528 9.025 20.927 1.00 85.00 215 GLY A O 1
ATOM 1730 N N . SER A 1 216 ? -16.409 9.086 21.593 1.00 89.81 216 SER A N 1
ATOM 1731 C CA . SER A 1 216 ? -15.923 8.266 20.477 1.00 89.81 216 SER A CA 1
ATOM 1732 C C . SER A 1 216 ? -14.710 7.419 20.840 1.00 89.81 216 SER A C 1
ATOM 1734 O O . SER A 1 216 ? -13.907 7.775 21.699 1.00 89.81 216 SER A O 1
ATOM 1736 N N . TYR A 1 217 ? -14.531 6.301 20.142 1.00 91.50 217 TYR A N 1
ATOM 1737 C CA . TYR A 1 217 ? -13.356 5.450 20.282 1.00 91.50 217 TYR A CA 1
ATOM 1738 C C . TYR A 1 217 ? -12.324 5.796 19.203 1.00 91.50 217 TYR A C 1
ATOM 1740 O O . TYR A 1 217 ? -12.681 5.887 18.023 1.00 91.50 217 TYR A O 1
ATOM 1748 N N . PRO A 1 218 ? -11.038 5.943 19.566 1.00 92.31 218 PRO A N 1
ATOM 1749 C CA . PRO A 1 218 ? -9.982 6.115 18.583 1.00 92.31 218 PRO A CA 1
ATOM 1750 C C . PRO A 1 218 ? -9.733 4.795 17.845 1.00 92.31 218 PRO A C 1
ATOM 1752 O O . PRO A 1 218 ? -9.479 3.757 18.462 1.00 92.31 218 PRO A O 1
ATOM 1755 N N . VAL A 1 219 ? -9.764 4.842 16.518 1.00 93.00 219 VAL A N 1
ATOM 1756 C CA . VAL A 1 219 ? -9.420 3.731 15.629 1.00 93.00 219 VAL A CA 1
ATOM 1757 C C . VAL A 1 219 ? -8.290 4.184 14.720 1.00 93.00 219 VAL A C 1
ATOM 1759 O O . VAL A 1 219 ? -8.460 5.084 13.903 1.00 93.00 219 VAL A O 1
ATOM 1762 N N . VAL A 1 220 ? -7.117 3.575 14.871 1.00 92.81 220 VAL A N 1
ATOM 1763 C CA . VAL A 1 220 ? -5.939 3.895 14.063 1.00 92.81 220 VAL A CA 1
ATOM 1764 C C . VAL A 1 220 ? -5.761 2.836 13.000 1.00 92.81 220 VAL A C 1
ATOM 1766 O O . VAL A 1 220 ? -5.488 1.679 13.304 1.00 92.81 220 VAL A O 1
ATOM 1769 N N . LEU A 1 221 ? -5.890 3.247 11.752 1.00 92.75 221 LEU A N 1
ATOM 1770 C CA . LEU A 1 221 ? -5.586 2.432 10.596 1.00 92.75 221 LEU A CA 1
ATOM 1771 C C . LEU A 1 221 ? -4.163 2.731 10.141 1.00 92.75 221 LEU A C 1
ATOM 1773 O O . LEU A 1 221 ? -3.771 3.887 9.988 1.00 92.75 221 LEU A O 1
ATOM 1777 N N . ARG A 1 222 ? -3.402 1.673 9.891 1.00 92.81 222 ARG A N 1
ATOM 1778 C CA . ARG A 1 222 ? -2.030 1.760 9.410 1.00 92.81 222 ARG A CA 1
ATOM 1779 C C . ARG A 1 222 ? -1.898 0.854 8.211 1.00 92.81 222 ARG A C 1
ATOM 1781 O O . ARG A 1 222 ? -2.260 -0.316 8.281 1.00 92.81 222 ARG A O 1
ATOM 1788 N N . THR A 1 223 ? -1.407 1.392 7.112 1.00 91.31 223 THR A N 1
ATOM 1789 C CA . THR A 1 223 ? -1.349 0.669 5.847 1.00 91.31 223 THR A CA 1
ATOM 1790 C C . THR A 1 223 ? -0.100 1.053 5.088 1.00 91.31 223 THR A C 1
ATOM 1792 O O . THR A 1 223 ? 0.301 2.211 5.067 1.00 91.31 223 THR A O 1
ATOM 1795 N N . HIS A 1 224 ? 0.528 0.067 4.473 1.00 89.94 224 HIS A N 1
ATOM 1796 C CA . HIS A 1 224 ? 1.657 0.256 3.588 1.00 89.94 224 HIS A CA 1
ATOM 1797 C C . HIS A 1 224 ? 1.208 1.052 2.356 1.00 89.94 224 HIS A C 1
ATOM 1799 O O . HIS A 1 224 ? 0.137 0.785 1.805 1.00 89.94 224 HIS A O 1
ATOM 1805 N N . HIS A 1 225 ? 2.020 2.004 1.899 1.00 87.00 225 HIS A N 1
ATOM 1806 C CA . HIS A 1 225 ? 1.672 2.914 0.802 1.00 87.00 225 HIS A CA 1
ATOM 1807 C C . HIS A 1 225 ? 1.428 2.176 -0.530 1.00 87.00 225 HIS A C 1
ATOM 1809 O O . 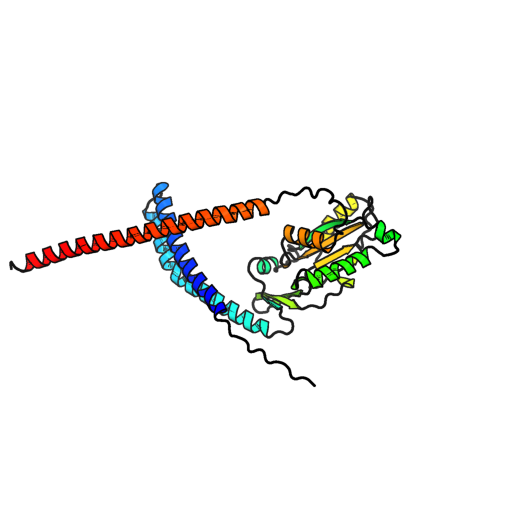HIS A 1 225 ? 0.653 2.626 -1.369 1.00 87.00 225 HIS A O 1
ATOM 1815 N N . GLY A 1 226 ? 2.012 0.986 -0.702 1.00 83.69 226 GLY A N 1
ATOM 1816 C CA . GLY A 1 226 ? 1.712 0.091 -1.832 1.00 83.69 226 GLY A CA 1
ATOM 1817 C C . GLY A 1 226 ? 0.276 -0.478 -1.877 1.00 83.69 226 GLY A C 1
ATOM 1818 O O . GLY A 1 226 ? -0.073 -1.155 -2.845 1.00 83.69 226 GLY A O 1
ATOM 1819 N N . LEU A 1 227 ? -0.562 -0.255 -0.851 1.00 87.69 227 LEU A N 1
ATOM 1820 C CA . LEU A 1 227 ? -2.001 -0.569 -0.916 1.00 87.69 227 LEU A CA 1
ATOM 1821 C C . LEU A 1 227 ? -2.819 0.527 -1.605 1.00 87.69 227 LEU A C 1
ATOM 1823 O O . LEU A 1 227 ? -3.844 0.219 -2.210 1.00 87.69 227 LEU A O 1
ATOM 1827 N N . GLY A 1 228 ? -2.377 1.776 -1.510 1.00 86.06 228 GLY A N 1
ATOM 1828 C CA . GLY A 1 228 ? -3.074 2.940 -2.035 1.00 86.06 228 GLY A CA 1
ATOM 1829 C C . GLY A 1 228 ? -2.527 4.227 -1.429 1.00 86.06 228 GLY A C 1
ATOM 1830 O O . GLY A 1 228 ? -1.854 4.213 -0.395 1.00 86.06 228 GLY A O 1
ATOM 1831 N N . ASP A 1 229 ? -2.825 5.344 -2.080 1.00 84.56 229 ASP A N 1
ATOM 1832 C CA . ASP A 1 229 ? -2.563 6.670 -1.527 1.00 84.56 229 ASP A CA 1
ATOM 1833 C C . ASP A 1 229 ? -3.527 7.000 -0.369 1.00 84.56 229 ASP A C 1
ATOM 1835 O O . ASP A 1 229 ? -4.557 6.353 -0.165 1.00 84.56 229 ASP A O 1
ATOM 1839 N N . GLY A 1 230 ? -3.210 8.037 0.409 1.00 82.25 230 GLY A N 1
ATOM 1840 C CA . GLY A 1 230 ? -4.040 8.427 1.552 1.00 82.25 230 GLY A CA 1
ATOM 1841 C C . GLY A 1 230 ? -5.495 8.755 1.183 1.00 82.25 230 GLY A C 1
ATOM 1842 O O . GLY A 1 230 ? -6.402 8.395 1.930 1.00 82.25 230 GLY A O 1
ATOM 1843 N N . CYS A 1 231 ? -5.745 9.388 0.033 1.00 84.31 231 CYS A N 1
ATOM 1844 C CA . CYS A 1 231 ? -7.084 9.823 -0.382 1.00 84.31 231 CYS A CA 1
ATOM 1845 C C . CYS A 1 231 ? -7.988 8.644 -0.768 1.00 84.31 231 CYS A C 1
ATOM 1847 O O . CYS A 1 231 ? -9.141 8.563 -0.334 1.00 84.31 231 CYS A O 1
ATOM 1849 N N . SER A 1 232 ? -7.468 7.725 -1.577 1.00 86.81 232 SER A N 1
ATOM 1850 C CA . SER A 1 232 ? -8.130 6.494 -2.007 1.00 86.81 232 SER A CA 1
ATOM 1851 C C . SER A 1 232 ? -8.423 5.588 -0.821 1.00 86.81 232 SER A C 1
ATOM 1853 O O . SER A 1 232 ? -9.530 5.062 -0.721 1.00 86.81 232 SER A O 1
ATOM 1855 N N . LEU A 1 233 ? -7.486 5.477 0.124 1.00 89.50 233 LEU A N 1
ATOM 1856 C CA . LEU A 1 233 ? -7.697 4.728 1.354 1.00 89.50 233 LEU A CA 1
ATOM 1857 C C . LEU A 1 233 ? -8.793 5.367 2.209 1.00 89.50 233 LEU A C 1
ATOM 1859 O O . LEU A 1 233 ? -9.726 4.668 2.587 1.00 89.50 233 LEU A O 1
ATOM 1863 N N . ILE A 1 234 ? -8.754 6.680 2.468 1.00 88.38 234 ILE A N 1
ATOM 1864 C CA . ILE A 1 234 ? -9.816 7.350 3.240 1.00 88.38 234 ILE A CA 1
ATOM 1865 C C . ILE A 1 234 ? -11.190 7.070 2.622 1.00 88.38 234 ILE A C 1
ATOM 1867 O O . ILE A 1 234 ? -12.086 6.651 3.348 1.00 88.38 234 ILE A O 1
ATOM 1871 N N . ARG A 1 235 ? -11.332 7.223 1.297 1.00 88.31 235 ARG A N 1
ATOM 1872 C CA . ARG A 1 235 ? -12.580 6.926 0.570 1.00 88.31 235 ARG A CA 1
ATOM 1873 C C . ARG A 1 235 ? -13.023 5.475 0.745 1.00 88.31 235 ARG A C 1
ATOM 1875 O O . ARG A 1 235 ? -14.168 5.219 1.102 1.00 88.31 235 ARG A O 1
ATOM 1882 N N . LEU A 1 236 ? -12.100 4.531 0.565 1.00 89.06 236 LEU A N 1
ATOM 1883 C CA . LEU A 1 236 ? -12.355 3.106 0.759 1.00 89.06 236 LEU A CA 1
ATOM 1884 C C . LEU A 1 236 ? -12.907 2.825 2.163 1.00 89.06 236 LEU A C 1
ATOM 1886 O O . LEU A 1 236 ? -13.919 2.149 2.323 1.00 89.06 236 LEU A O 1
ATOM 1890 N N . PHE A 1 237 ? -12.256 3.352 3.198 1.00 87.19 237 PHE A N 1
ATOM 1891 C CA . PHE A 1 237 ? -12.686 3.107 4.569 1.00 87.19 237 PHE A CA 1
ATOM 1892 C C . PHE A 1 237 ? -13.996 3.824 4.886 1.00 87.19 237 PHE A C 1
ATOM 1894 O O . PHE A 1 237 ? -14.834 3.227 5.558 1.00 87.19 237 PHE A O 1
ATOM 1901 N N . THR A 1 238 ? -14.231 5.035 4.371 1.00 85.38 238 THR A N 1
ATOM 1902 C CA . THR A 1 238 ? -15.528 5.707 4.531 1.00 85.38 238 THR A CA 1
ATOM 1903 C C . THR A 1 238 ? -16.668 4.921 3.893 1.00 85.38 238 THR A C 1
ATOM 1905 O O . THR A 1 238 ? -17.702 4.743 4.528 1.00 85.38 238 THR A O 1
ATOM 1908 N N . ASP A 1 239 ? -16.458 4.374 2.695 1.00 85.56 239 ASP A N 1
ATOM 1909 C CA . ASP A 1 239 ? -17.508 3.688 1.938 1.00 85.56 239 ASP A CA 1
ATOM 1910 C C . ASP A 1 239 ? -17.886 2.327 2.542 1.00 85.56 239 ASP A C 1
ATOM 1912 O O . ASP A 1 239 ? -19.056 1.940 2.511 1.00 85.56 239 ASP A O 1
ATOM 1916 N N . TYR A 1 240 ? -16.913 1.607 3.115 1.00 83.94 240 TYR A N 1
ATOM 1917 C CA . TYR A 1 240 ? -17.104 0.231 3.594 1.00 83.94 240 TYR A CA 1
ATOM 1918 C C . TYR A 1 240 ? -17.227 0.083 5.120 1.00 83.94 240 TYR A C 1
ATOM 1920 O O . TYR A 1 240 ? -17.789 -0.917 5.590 1.00 83.94 240 TYR A O 1
ATOM 1928 N N . MET A 1 241 ? -16.693 1.019 5.915 1.00 80.38 241 MET A N 1
ATOM 1929 C CA . MET A 1 241 ? -16.697 0.912 7.384 1.00 80.38 241 MET A CA 1
ATOM 1930 C C . MET A 1 241 ? -17.807 1.716 8.060 1.00 80.38 241 MET A C 1
ATOM 1932 O O . MET A 1 241 ? -18.193 1.348 9.169 1.00 80.38 241 MET A O 1
ATOM 1936 N N . PHE A 1 242 ? -18.304 2.785 7.434 1.00 78.56 242 PHE A N 1
ATOM 1937 C CA . PHE A 1 242 ? -19.284 3.688 8.041 1.00 78.56 242 PHE A CA 1
ATOM 1938 C C . PHE A 1 242 ? -20.694 3.399 7.521 1.00 78.56 242 PHE A C 1
ATOM 1940 O O . PHE A 1 242 ? -20.881 2.958 6.387 1.00 78.56 242 PHE A O 1
ATOM 1947 N N . ASP A 1 243 ? -21.694 3.625 8.372 1.00 75.00 243 ASP A N 1
ATOM 1948 C CA . ASP A 1 243 ? -23.094 3.460 7.995 1.00 75.00 243 ASP A CA 1
ATOM 1949 C C . ASP A 1 243 ? -23.560 4.661 7.161 1.00 75.00 243 ASP A C 1
ATOM 1951 O O . ASP A 1 243 ? -23.433 5.813 7.580 1.00 75.00 243 ASP A O 1
ATOM 1955 N N . HIS A 1 244 ? -24.154 4.393 5.997 1.00 65.81 244 HIS A N 1
ATOM 1956 C CA . HIS A 1 244 ? -24.665 5.421 5.074 1.00 65.81 244 HIS A CA 1
ATOM 1957 C C . HIS A 1 244 ? -25.994 6.062 5.533 1.00 65.81 244 HIS A C 1
ATOM 1959 O O . HIS A 1 244 ? -26.572 6.876 4.816 1.00 65.81 244 HIS A O 1
ATOM 1965 N N . ASP A 1 245 ? -26.474 5.733 6.738 1.00 53.34 245 ASP A N 1
ATOM 1966 C CA . ASP A 1 245 ? -27.832 6.054 7.209 1.00 53.34 245 ASP A CA 1
ATOM 1967 C C . ASP A 1 245 ? -27.966 7.370 7.990 1.00 53.34 245 ASP A C 1
ATOM 1969 O O . ASP A 1 245 ? -29.059 7.737 8.427 1.00 53.34 245 ASP A O 1
ATOM 1973 N N . THR A 1 246 ? -26.891 8.139 8.157 1.00 44.12 246 THR A N 1
ATOM 1974 C CA . THR A 1 246 ? -26.995 9.499 8.700 1.00 44.12 246 THR A CA 1
ATOM 1975 C C . THR A 1 246 ? -26.664 10.500 7.608 1.00 44.12 246 THR A C 1
ATOM 1977 O O . THR A 1 246 ? -25.659 10.350 6.919 1.00 44.12 246 THR A O 1
ATOM 1980 N N . LYS A 1 247 ? -27.525 11.520 7.427 1.00 44.62 247 LYS A N 1
ATOM 1981 C CA . LYS A 1 247 ? -27.216 12.716 6.626 1.00 44.62 247 LYS A CA 1
ATOM 1982 C C . LYS A 1 247 ? -25.796 13.122 6.985 1.00 44.62 247 LYS A C 1
ATOM 1984 O O . LYS A 1 247 ? -25.577 13.541 8.121 1.00 44.62 247 LYS A O 1
ATOM 1989 N N . ALA A 1 248 ? -24.876 12.887 6.052 1.00 40.22 248 ALA A N 1
ATOM 1990 C CA . ALA A 1 248 ? -23.456 12.883 6.336 1.00 40.22 248 ALA A CA 1
ATOM 1991 C C . ALA A 1 248 ? -23.107 14.150 7.128 1.00 40.22 248 ALA A C 1
ATOM 1993 O O . ALA A 1 248 ? -23.457 15.243 6.660 1.00 40.22 248 ALA A O 1
ATOM 1994 N N . PRO A 1 249 ? -22.454 14.054 8.307 1.00 42.62 249 PRO A N 1
ATOM 1995 C CA . PRO A 1 249 ? -21.752 15.217 8.815 1.00 42.62 249 PRO A CA 1
ATOM 1996 C C . PRO A 1 249 ? -20.883 15.676 7.660 1.00 42.62 249 PRO A C 1
ATOM 1998 O O . PRO A 1 249 ? -20.255 14.840 7.006 1.00 42.62 249 PRO A O 1
ATOM 2001 N N . THR A 1 250 ? -20.958 16.967 7.348 1.00 40.16 250 THR A N 1
ATOM 2002 C CA . THR A 1 250 ? -20.198 17.602 6.287 1.00 40.16 250 THR A CA 1
ATOM 2003 C C . THR A 1 250 ? -18.768 17.105 6.430 1.00 40.16 250 THR A C 1
ATOM 2005 O O . THR A 1 250 ? -18.006 17.614 7.251 1.00 40.16 250 THR A O 1
ATOM 2008 N N . ILE A 1 251 ? -18.389 16.091 5.639 1.00 43.84 251 ILE A N 1
ATOM 2009 C CA . ILE A 1 251 ? -17.021 15.971 5.183 1.00 43.84 251 ILE A CA 1
ATOM 2010 C C . ILE A 1 251 ? -16.834 17.382 4.675 1.00 43.84 251 ILE A C 1
ATOM 2012 O O . ILE A 1 251 ? -17.572 17.800 3.772 1.00 43.84 251 ILE A O 1
ATOM 2016 N N . VAL A 1 252 ? -15.990 18.173 5.345 1.00 41.81 252 VAL A N 1
ATOM 2017 C CA . VAL A 1 252 ? -15.391 19.316 4.683 1.00 41.81 252 VAL A CA 1
ATOM 2018 C C . VAL A 1 252 ? -14.810 18.636 3.474 1.00 41.81 252 VAL A C 1
ATOM 2020 O O . VAL A 1 252 ? -13.803 17.940 3.592 1.00 41.81 252 VAL A O 1
ATOM 2023 N N . LYS A 1 253 ? -15.574 18.655 2.373 1.00 36.59 253 LYS A N 1
ATOM 2024 C CA . LYS A 1 253 ? -15.134 18.206 1.082 1.00 36.59 253 LYS A CA 1
ATOM 2025 C C . LYS A 1 253 ? -13.929 19.091 0.955 1.00 36.59 253 LYS A C 1
ATOM 2027 O O . LYS A 1 253 ? -14.052 20.297 0.753 1.00 36.59 253 LYS A O 1
ATOM 2032 N N . MET A 1 254 ? -12.768 18.514 1.221 1.00 38.41 254 MET A N 1
ATOM 2033 C CA . MET A 1 254 ? -11.548 19.019 0.673 1.00 38.41 254 MET A CA 1
ATOM 2034 C C . MET A 1 254 ? -11.815 18.762 -0.794 1.00 38.41 254 MET A C 1
ATOM 2036 O O . MET A 1 254 ? -11.667 17.634 -1.262 1.00 38.41 254 MET A O 1
ATOM 2040 N N . ASP A 1 255 ? -12.510 19.738 -1.389 1.00 37.50 255 ASP A N 1
ATOM 2041 C CA . ASP A 1 255 ? -13.162 19.649 -2.676 1.00 37.50 255 ASP A CA 1
ATOM 2042 C C . ASP A 1 255 ? -12.015 19.303 -3.577 1.00 37.50 255 ASP A C 1
ATOM 2044 O O . ASP A 1 255 ? -11.069 20.083 -3.700 1.00 37.50 255 ASP A O 1
ATOM 2048 N N . THR A 1 256 ? -11.996 18.031 -3.967 1.00 45.06 256 THR A N 1
ATOM 2049 C CA . THR A 1 256 ? -10.744 17.372 -4.272 1.00 45.06 256 THR A CA 1
ATOM 2050 C C . THR A 1 256 ? -10.086 18.175 -5.365 1.00 45.06 256 THR A C 1
ATOM 2052 O O . THR A 1 256 ? -10.595 18.202 -6.493 1.00 45.06 256 THR A O 1
ATOM 2055 N N . THR A 1 257 ? -8.956 18.794 -5.025 1.00 43.25 257 THR A N 1
ATOM 2056 C CA . THR A 1 257 ? -8.013 19.315 -6.000 1.00 43.25 257 THR A CA 1
ATOM 2057 C C . THR A 1 257 ? -7.752 18.220 -7.016 1.00 43.25 257 THR A C 1
ATOM 2059 O O . THR A 1 257 ? -7.720 18.538 -8.180 1.00 43.25 257 THR A O 1
ATOM 2062 N N . GLU A 1 258 ? -7.773 16.935 -6.648 1.00 48.78 258 GLU A N 1
ATOM 2063 C CA . GLU A 1 258 ? -7.749 15.809 -7.588 1.00 48.78 258 GLU A CA 1
ATOM 2064 C C . GLU A 1 258 ? -8.956 15.695 -8.528 1.00 48.78 258 GLU A C 1
ATOM 2066 O O . GLU A 1 258 ? -8.753 15.436 -9.694 1.00 48.78 258 GLU A O 1
ATOM 2071 N N . SER A 1 259 ? -10.212 15.909 -8.130 1.00 50.72 259 SER A N 1
ATOM 2072 C CA . SER A 1 259 ? -11.349 15.736 -9.061 1.00 50.72 259 SER A CA 1
ATOM 2073 C C . SER A 1 259 ? -11.430 16.860 -10.096 1.00 50.72 259 SER A C 1
ATOM 2075 O O . SER A 1 259 ? -11.797 16.635 -11.250 1.00 50.72 259 SER A O 1
ATOM 2077 N N . VAL A 1 260 ? -11.039 18.071 -9.693 1.00 46.66 260 VAL A N 1
ATOM 2078 C CA . VAL A 1 260 ? -10.963 19.239 -10.570 1.00 46.66 260 VAL A CA 1
ATOM 2079 C C . VAL A 1 260 ? -9.644 19.236 -11.334 1.00 46.66 260 VAL A C 1
ATOM 2081 O O . VAL A 1 260 ? -9.682 19.477 -12.529 1.00 46.66 260 VAL A O 1
ATOM 2084 N N . ALA A 1 261 ? -8.516 18.861 -1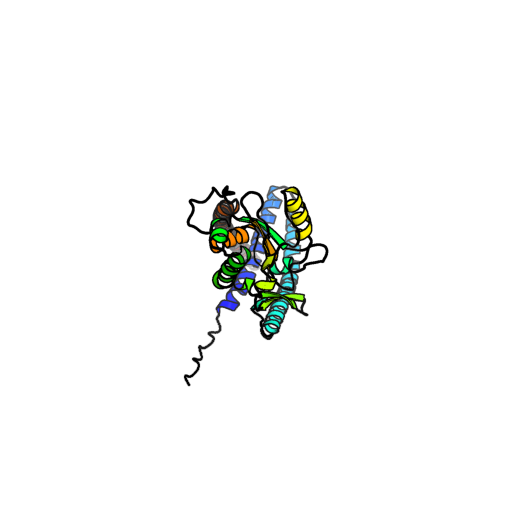0.724 1.00 46.94 261 ALA A N 1
ATOM 2085 C CA . ALA A 1 261 ? -7.220 18.713 -11.389 1.00 46.94 261 ALA A CA 1
ATOM 2086 C C . ALA A 1 261 ? -7.144 17.477 -12.277 1.00 46.94 261 ALA A C 1
ATOM 2088 O O . ALA A 1 261 ? -6.380 17.512 -13.214 1.00 46.94 261 ALA A O 1
ATOM 2089 N N . GLN A 1 262 ? -7.921 16.417 -12.063 1.00 46.28 262 GLN A N 1
ATOM 2090 C CA . GLN A 1 262 ? -7.978 15.249 -12.951 1.00 46.28 262 GLN A CA 1
ATOM 2091 C C . GLN A 1 262 ? -8.954 15.497 -14.103 1.00 46.28 262 GLN A C 1
ATOM 2093 O O . GLN A 1 262 ? -8.704 15.051 -15.216 1.00 46.28 262 GLN A O 1
ATOM 2098 N N . ARG A 1 263 ? -10.016 16.293 -13.896 1.00 46.72 263 ARG A N 1
ATOM 2099 C CA . ARG A 1 263 ? -10.844 16.819 -15.000 1.00 46.72 263 ARG A CA 1
ATOM 2100 C C . ARG A 1 263 ? -10.120 17.908 -15.795 1.00 46.72 263 ARG A C 1
ATOM 2102 O O . ARG A 1 263 ? -10.204 17.886 -17.017 1.00 46.72 263 ARG A O 1
ATOM 2109 N N . LEU A 1 264 ? -9.380 18.800 -15.135 1.00 48.16 264 LEU A N 1
ATOM 2110 C CA . LEU A 1 264 ? -8.496 19.785 -15.766 1.00 48.16 264 LEU A CA 1
ATOM 2111 C C . LEU A 1 264 ? -7.315 19.093 -16.425 1.00 48.16 264 LEU A C 1
ATOM 2113 O O . LEU A 1 264 ? -7.068 19.391 -17.570 1.00 48.16 264 LEU A O 1
ATOM 2117 N N . ALA A 1 265 ? -6.647 18.131 -15.792 1.00 52.56 265 ALA A N 1
ATOM 2118 C CA . ALA A 1 265 ? -5.550 17.389 -16.406 1.00 52.56 265 ALA A CA 1
ATOM 2119 C C . ALA A 1 265 ? -6.051 16.567 -17.582 1.00 52.56 265 ALA A C 1
ATOM 2121 O O . ALA A 1 265 ? -5.392 16.575 -18.602 1.00 52.56 265 ALA A O 1
ATOM 2122 N N . ASN A 1 266 ? -7.227 15.935 -17.516 1.00 57.88 266 ASN A N 1
ATOM 2123 C CA . ASN A 1 266 ? -7.778 15.244 -18.681 1.00 57.88 266 ASN A CA 1
ATOM 2124 C C . ASN A 1 266 ? -8.185 16.223 -19.792 1.00 57.88 266 ASN A C 1
ATOM 2126 O O . ASN A 1 266 ? -7.960 15.917 -20.957 1.00 57.88 266 ASN A O 1
ATOM 2130 N N . ALA A 1 267 ? -8.739 17.399 -19.473 1.00 56.84 267 ALA A N 1
ATOM 2131 C CA . ALA A 1 267 ? -9.102 18.414 -20.467 1.00 56.84 267 ALA A CA 1
ATOM 2132 C C . ALA A 1 267 ? -7.874 19.122 -21.074 1.00 56.84 267 ALA A C 1
ATOM 2134 O O . ALA A 1 267 ? -7.803 19.303 -22.287 1.00 56.84 267 ALA A O 1
ATOM 2135 N N . GLU A 1 268 ? -6.892 19.476 -20.248 1.00 60.72 268 GLU A N 1
ATOM 2136 C CA . GLU A 1 268 ? -5.583 20.026 -20.610 1.00 60.72 268 GLU A CA 1
ATOM 2137 C C . GLU A 1 268 ? -4.780 18.993 -21.398 1.00 60.72 268 GLU A C 1
ATOM 2139 O O . GLU A 1 268 ? -4.217 19.335 -22.428 1.00 60.72 268 GLU A O 1
ATOM 2144 N N . PHE A 1 269 ? -4.796 17.718 -20.999 1.00 55.78 269 PHE A N 1
ATOM 2145 C CA . PHE A 1 269 ? -4.154 16.622 -21.723 1.00 55.78 269 PHE A CA 1
ATOM 2146 C C . PHE A 1 269 ? -4.817 16.397 -23.075 1.00 55.78 269 PHE A C 1
ATOM 2148 O O . PHE A 1 269 ? -4.111 16.262 -24.065 1.00 55.78 269 PHE A O 1
ATOM 2155 N N . PHE A 1 270 ? -6.152 16.419 -23.164 1.00 59.22 270 PHE A N 1
ATOM 2156 C CA . PHE A 1 270 ? -6.838 16.304 -24.453 1.00 59.22 270 PHE A CA 1
ATOM 2157 C C . PHE A 1 270 ? -6.509 17.492 -25.360 1.00 59.22 270 PHE A C 1
ATOM 2159 O O . PHE A 1 270 ? -6.216 17.303 -26.537 1.00 59.22 270 PHE A O 1
ATOM 2166 N N . LYS A 1 271 ? -6.478 18.709 -24.802 1.00 62.00 271 LYS A N 1
ATOM 2167 C CA . LYS A 1 271 ? -6.126 19.939 -25.522 1.00 62.00 271 LYS A CA 1
ATOM 2168 C C . LYS A 1 271 ? -4.668 19.918 -25.989 1.00 62.00 271 LYS A C 1
ATOM 2170 O O . LYS A 1 271 ? -4.409 20.184 -27.163 1.00 62.00 271 LYS A O 1
ATOM 2175 N N . MET A 1 272 ? -3.745 19.513 -25.120 1.00 54.72 272 MET A N 1
ATOM 2176 C CA . MET A 1 272 ? -2.321 19.348 -25.408 1.00 54.72 272 MET A CA 1
ATOM 2177 C C . MET A 1 272 ? -2.089 18.230 -26.428 1.00 54.72 272 MET A C 1
ATOM 2179 O O . MET A 1 272 ? -1.312 18.419 -27.355 1.00 54.72 272 MET A O 1
ATOM 2183 N N . ALA A 1 273 ? -2.820 17.116 -26.344 1.00 52.03 273 ALA A N 1
ATOM 2184 C CA . ALA A 1 273 ? -2.782 16.034 -27.324 1.00 52.03 273 ALA A CA 1
ATOM 2185 C C . ALA A 1 273 ? -3.291 16.499 -28.695 1.00 52.03 273 ALA A C 1
ATOM 2187 O O . ALA A 1 273 ? -2.627 16.257 -29.699 1.00 52.03 273 ALA A O 1
ATOM 2188 N N . THR A 1 274 ? -4.405 17.239 -28.768 1.00 60.97 274 THR A N 1
ATOM 2189 C CA . THR A 1 274 ? -4.869 17.823 -30.040 1.00 60.97 274 THR A CA 1
ATOM 2190 C C . THR A 1 274 ? -3.904 18.863 -30.607 1.00 60.97 274 THR A C 1
ATOM 2192 O O . THR A 1 274 ? -3.709 18.903 -31.820 1.00 60.97 274 THR A O 1
ATOM 2195 N N . GLN A 1 275 ? -3.263 19.680 -29.765 1.00 63.38 275 GLN A N 1
ATOM 2196 C CA . GLN A 1 275 ? -2.235 20.625 -30.212 1.00 63.38 275 GLN A CA 1
ATOM 2197 C C . GLN A 1 275 ? -0.983 19.900 -30.714 1.00 63.38 275 GLN A C 1
ATOM 2199 O O . GLN A 1 275 ? -0.466 20.253 -31.769 1.00 63.38 275 GLN A O 1
ATOM 2204 N N . LEU A 1 276 ? -0.547 18.848 -30.021 1.00 47.84 276 LEU A N 1
ATOM 2205 C CA . LEU A 1 276 ? 0.576 18.005 -30.427 1.00 47.84 276 LEU A CA 1
ATOM 2206 C C . LEU A 1 276 ? 0.303 17.290 -31.751 1.00 47.84 276 LEU A C 1
ATOM 2208 O O . LEU A 1 276 ? 1.150 17.328 -32.636 1.00 47.84 276 LEU A O 1
ATOM 2212 N N . ILE A 1 277 ? -0.887 16.706 -31.925 1.00 60.50 277 ILE A N 1
ATOM 2213 C CA . ILE A 1 277 ? -1.300 16.080 -33.190 1.00 60.50 277 ILE A CA 1
ATOM 2214 C C . ILE A 1 277 ? -1.266 17.106 -34.328 1.00 60.50 277 ILE A C 1
ATOM 2216 O O . ILE A 1 277 ? -0.778 16.798 -35.412 1.00 60.50 277 ILE A O 1
ATOM 2220 N N . ARG A 1 278 ? -1.730 18.337 -34.086 1.00 64.94 278 ARG A N 1
ATOM 2221 C CA . ARG A 1 278 ? -1.731 19.401 -35.097 1.00 64.94 278 ARG A CA 1
ATOM 2222 C C . ARG A 1 278 ? -0.315 19.846 -35.474 1.00 64.94 278 ARG A C 1
ATOM 2224 O O . ARG A 1 278 ? -0.000 19.879 -36.654 1.00 64.94 278 ARG A O 1
ATOM 2231 N N . ILE A 1 279 ? 0.554 20.082 -34.488 1.00 63.72 279 ILE A N 1
ATOM 2232 C CA . ILE A 1 279 ? 1.971 20.432 -34.707 1.00 63.72 279 ILE A CA 1
ATOM 2233 C C . ILE A 1 279 ? 2.695 19.324 -35.479 1.00 63.72 279 ILE A C 1
ATOM 2235 O O . ILE A 1 279 ? 3.515 19.600 -36.349 1.00 63.72 279 ILE A O 1
ATOM 2239 N N . VAL A 1 280 ? 2.382 18.064 -35.183 1.00 52.12 280 VAL A N 1
ATOM 2240 C CA . VAL A 1 280 ? 2.957 16.905 -35.871 1.00 52.12 280 VAL A CA 1
ATOM 2241 C C . VAL A 1 280 ? 2.484 16.826 -37.313 1.00 52.12 280 VAL A C 1
ATOM 2243 O O . VAL A 1 280 ? 3.313 16.627 -38.194 1.00 52.12 280 VAL A O 1
ATOM 2246 N N . LEU A 1 281 ? 1.188 17.010 -37.571 1.00 65.12 281 LEU A N 1
ATOM 2247 C CA . LEU A 1 281 ? 0.654 17.036 -38.933 1.00 65.12 281 LEU A CA 1
ATOM 2248 C C . LEU A 1 281 ? 1.244 18.198 -39.743 1.00 65.12 281 LEU A C 1
ATOM 2250 O O . LEU A 1 281 ? 1.650 17.990 -40.885 1.00 65.12 281 LEU A O 1
ATOM 2254 N N . ASP A 1 282 ? 1.382 19.378 -39.135 1.00 70.00 282 ASP A N 1
ATOM 2255 C CA . ASP A 1 282 ? 1.979 20.555 -39.772 1.00 70.00 282 ASP A CA 1
ATOM 2256 C C . ASP A 1 282 ? 3.484 20.358 -40.031 1.00 70.00 282 ASP A C 1
ATOM 2258 O O . ASP A 1 282 ? 3.992 20.705 -41.101 1.00 70.00 282 ASP A O 1
ATOM 2262 N N . GLY A 1 283 ? 4.205 19.729 -39.098 1.00 58.06 283 GLY A N 1
ATOM 2263 C CA . GLY A 1 283 ? 5.613 19.364 -39.259 1.00 58.06 283 GLY A CA 1
ATOM 2264 C C . GLY A 1 283 ? 5.825 18.315 -40.353 1.00 58.06 283 GLY A C 1
ATOM 2265 O O . GLY A 1 283 ? 6.739 18.449 -41.166 1.00 58.06 283 GLY A O 1
ATOM 2266 N N . PHE A 1 284 ? 4.946 17.312 -40.434 1.00 59.19 284 PHE A N 1
ATOM 2267 C CA . PHE A 1 284 ? 4.986 16.287 -41.477 1.00 59.19 284 PHE A CA 1
ATOM 2268 C C . PHE A 1 284 ? 4.677 16.883 -42.856 1.00 59.19 284 PHE A C 1
ATOM 2270 O O . PHE A 1 284 ? 5.387 16.610 -43.823 1.00 59.19 284 PHE A O 1
ATOM 2277 N N . ALA A 1 285 ? 3.673 17.761 -42.942 1.00 65.38 285 ALA A N 1
ATOM 2278 C CA . ALA A 1 285 ? 3.342 18.487 -44.165 1.00 65.38 285 ALA A CA 1
ATOM 2279 C C . ALA A 1 285 ? 4.498 19.391 -44.621 1.00 65.38 285 ALA A C 1
ATOM 2281 O O . ALA A 1 285 ? 4.853 19.395 -45.800 1.00 65.38 285 ALA A O 1
ATOM 2282 N N . THR A 1 286 ? 5.141 20.097 -43.687 1.00 64.25 286 THR A N 1
ATOM 2283 C CA . THR A 1 286 ? 6.303 20.952 -43.973 1.00 64.25 286 THR A CA 1
ATOM 2284 C C . THR A 1 286 ? 7.503 20.127 -44.437 1.00 64.25 286 THR A C 1
ATOM 2286 O O . THR A 1 286 ? 8.148 20.482 -45.419 1.00 64.25 286 THR A O 1
ATOM 2289 N N . TYR A 1 287 ? 7.776 18.984 -43.799 1.00 54.28 287 TYR A N 1
ATOM 2290 C CA . TYR A 1 287 ? 8.839 18.065 -44.211 1.00 54.28 287 TYR A CA 1
ATOM 2291 C C . TYR A 1 287 ? 8.613 17.516 -45.627 1.00 54.28 287 TYR A C 1
ATOM 2293 O O . TYR A 1 287 ? 9.531 17.543 -46.451 1.00 54.28 287 TYR A O 1
ATOM 2301 N N . ILE A 1 288 ? 7.387 17.080 -45.943 1.00 62.66 288 ILE A N 1
ATOM 2302 C CA . ILE A 1 288 ? 7.006 16.645 -47.297 1.00 62.66 288 ILE A CA 1
ATOM 2303 C C . ILE A 1 288 ? 7.178 17.797 -48.297 1.00 62.66 288 ILE A C 1
ATOM 2305 O O . ILE A 1 288 ? 7.713 17.603 -49.388 1.00 62.66 288 ILE A O 1
ATOM 2309 N N . HIS A 1 289 ? 6.781 19.016 -47.930 1.00 59.78 289 HIS A N 1
ATOM 2310 C CA . HIS A 1 289 ? 6.890 20.162 -48.826 1.00 59.78 289 HIS A CA 1
ATOM 2311 C C . HIS A 1 289 ? 8.350 20.564 -49.095 1.00 59.78 289 HIS A C 1
ATOM 2313 O O . HIS A 1 289 ? 8.730 20.774 -50.249 1.00 59.78 289 HIS A O 1
ATOM 2319 N N . CYS A 1 290 ? 9.197 20.597 -48.063 1.00 49.62 290 CYS A N 1
ATOM 2320 C CA . CYS A 1 290 ? 10.624 20.885 -48.197 1.00 49.62 290 CYS A CA 1
ATOM 2321 C C . CYS A 1 290 ? 11.362 19.800 -48.990 1.00 49.62 290 CYS A C 1
ATOM 2323 O O . CYS A 1 290 ? 12.187 20.126 -49.840 1.00 49.62 290 CYS A O 1
ATOM 2325 N N . THR A 1 291 ? 11.052 18.520 -48.770 1.00 53.94 291 THR A N 1
ATOM 2326 C CA . THR A 1 291 ? 11.658 17.420 -49.542 1.00 53.94 291 THR A CA 1
ATOM 2327 C C . THR A 1 291 ? 11.241 17.459 -51.013 1.00 53.94 291 THR A C 1
ATOM 2329 O O . THR A 1 291 ? 12.099 17.300 -51.884 1.00 53.94 291 THR A O 1
ATOM 2332 N N . ALA A 1 292 ? 9.981 17.789 -51.312 1.00 60.50 292 ALA A N 1
ATOM 2333 C CA . ALA A 1 292 ? 9.514 18.011 -52.680 1.00 60.50 292 ALA A CA 1
ATOM 2334 C C . ALA A 1 292 ? 10.214 19.209 -53.360 1.00 60.50 292 ALA A C 1
ATOM 2336 O O . ALA A 1 292 ? 10.651 19.099 -54.507 1.00 60.50 292 ALA A O 1
ATOM 2337 N N . MET A 1 293 ? 10.397 20.331 -52.650 1.00 54.00 293 MET A N 1
ATOM 2338 C CA . MET A 1 293 ? 11.123 21.505 -53.168 1.00 54.00 293 MET A CA 1
ATOM 2339 C C . MET A 1 293 ? 12.626 21.252 -53.363 1.00 54.00 293 MET A C 1
ATOM 2341 O O . MET A 1 293 ? 13.247 21.777 -54.296 1.00 54.00 293 MET A O 1
ATOM 2345 N N . MET A 1 294 ? 13.241 20.439 -52.502 1.00 48.62 294 MET A N 1
ATOM 2346 C CA . MET A 1 294 ? 14.633 20.033 -52.685 1.00 48.62 294 MET A CA 1
ATOM 2347 C C . MET A 1 294 ? 14.774 19.104 -53.893 1.00 48.62 294 MET A C 1
ATOM 2349 O O . MET A 1 294 ? 15.683 19.305 -54.696 1.00 48.62 294 MET A O 1
ATOM 2353 N N . GLN A 1 295 ? 13.848 18.163 -54.102 1.00 49.97 295 GLN A N 1
ATOM 2354 C CA . GLN A 1 295 ? 13.850 17.309 -55.293 1.00 49.97 295 GLN A CA 1
ATOM 2355 C C . GLN A 1 295 ? 13.685 18.111 -56.593 1.00 49.97 295 GLN A C 1
ATOM 2357 O O . GLN A 1 295 ? 14.418 17.852 -57.547 1.00 49.97 295 GLN A O 1
ATOM 2362 N N . SER A 1 296 ? 12.812 19.126 -56.643 1.00 51.47 296 SER A N 1
ATOM 2363 C CA . SER A 1 296 ? 12.672 19.972 -57.841 1.00 51.47 296 SER A CA 1
ATOM 2364 C C . SER A 1 296 ? 13.942 20.776 -58.142 1.00 51.47 296 SER A C 1
ATOM 2366 O O . SER A 1 296 ? 14.343 20.913 -59.297 1.00 51.47 296 SER A O 1
ATOM 2368 N N . SER A 1 297 ? 14.623 21.264 -57.104 1.00 52.66 297 SER A N 1
ATOM 2369 C CA . SER A 1 297 ? 15.869 22.028 -57.246 1.00 52.66 297 SER A CA 1
ATOM 2370 C C . SER A 1 297 ? 17.041 21.149 -57.704 1.00 52.66 297 SER A C 1
ATOM 2372 O O . SER A 1 297 ? 17.833 21.561 -58.553 1.00 52.66 297 SER A O 1
ATOM 2374 N N . TRP A 1 298 ? 17.111 19.907 -57.214 1.00 51.88 298 TRP A N 1
ATOM 2375 C CA . TRP A 1 298 ? 18.078 18.904 -57.670 1.00 51.88 298 TRP A CA 1
ATOM 2376 C C . TRP A 1 298 ? 17.850 18.484 -59.128 1.00 51.88 298 TRP A C 1
ATOM 2378 O O . TRP A 1 298 ? 18.816 18.348 -59.879 1.00 51.88 298 TRP A O 1
ATOM 2388 N N . TRP A 1 299 ? 16.595 18.359 -59.570 1.00 51.25 299 TRP A N 1
ATOM 2389 C CA . TRP A 1 299 ? 16.262 18.102 -60.976 1.00 51.25 299 TRP A CA 1
ATOM 2390 C C . TRP A 1 299 ? 16.725 19.231 -61.907 1.00 51.25 299 TRP A C 1
ATOM 2392 O O . TRP A 1 299 ? 17.332 18.962 -62.944 1.00 51.25 299 TRP A O 1
ATOM 2402 N N . HIS A 1 300 ? 16.529 20.497 -61.527 1.00 56.69 300 HIS A N 1
ATOM 2403 C CA . HIS A 1 300 ? 17.033 21.637 -62.305 1.00 56.69 300 HIS A CA 1
ATOM 2404 C C . HIS A 1 300 ? 18.566 21.704 -62.350 1.00 56.69 300 HIS A C 1
ATOM 2406 O O . HIS A 1 300 ? 19.138 22.091 -63.373 1.00 56.69 300 HIS A O 1
ATOM 2412 N N . PHE A 1 301 ? 19.239 21.307 -61.269 1.00 57.22 301 PHE A N 1
ATOM 2413 C CA . PHE A 1 301 ? 20.696 21.229 -61.215 1.00 57.22 301 PHE A CA 1
ATOM 2414 C C . PHE A 1 301 ? 21.250 20.111 -62.118 1.00 57.22 301 PHE A C 1
ATOM 2416 O O . PHE A 1 301 ? 22.174 20.352 -62.894 1.00 57.22 301 PHE A O 1
ATOM 2423 N N . LEU A 1 302 ? 20.631 18.925 -62.110 1.00 54.53 302 LEU A N 1
ATOM 2424 C CA . LEU A 1 302 ? 21.004 17.805 -62.985 1.00 54.53 302 LEU A CA 1
ATOM 2425 C C . LEU A 1 302 ? 20.750 18.101 -64.471 1.00 54.53 302 LEU A C 1
ATOM 2427 O O . LEU A 1 302 ? 21.592 17.776 -65.306 1.00 54.53 302 LEU A O 1
ATOM 2431 N N . ILE A 1 303 ? 19.649 18.782 -64.812 1.00 60.78 303 ILE A N 1
ATOM 2432 C CA . ILE A 1 303 ? 19.377 19.230 -66.189 1.00 60.78 303 ILE A CA 1
ATOM 2433 C C . ILE A 1 303 ? 20.442 20.232 -66.660 1.00 60.78 303 ILE A C 1
ATOM 2435 O O . ILE A 1 303 ? 20.899 20.150 -67.800 1.00 60.78 303 ILE A O 1
ATOM 2439 N N . ARG A 1 304 ? 20.899 21.146 -65.791 1.00 56.59 304 ARG A N 1
ATOM 2440 C CA . ARG A 1 304 ? 21.993 22.072 -66.133 1.00 56.59 304 ARG A CA 1
ATOM 2441 C C . ARG A 1 304 ? 23.313 21.346 -66.393 1.00 56.59 304 ARG A C 1
ATOM 2443 O O . ARG A 1 304 ? 23.986 21.711 -67.349 1.00 56.59 304 ARG A O 1
ATOM 2450 N N . ILE A 1 305 ? 23.646 20.318 -65.608 1.00 58.59 305 ILE A N 1
ATOM 2451 C CA . ILE A 1 305 ? 24.858 19.497 -65.802 1.00 58.59 305 ILE A CA 1
ATOM 2452 C C . ILE A 1 305 ? 24.779 18.654 -67.088 1.00 58.59 305 ILE A C 1
ATOM 2454 O O . ILE A 1 305 ? 25.767 18.530 -67.815 1.00 58.59 305 ILE A O 1
ATOM 2458 N N . ALA A 1 306 ? 23.606 18.099 -67.407 1.00 52.78 306 ALA A N 1
ATOM 2459 C CA . ALA A 1 306 ? 23.393 17.327 -68.633 1.00 52.78 306 ALA A CA 1
ATOM 2460 C C . ALA A 1 306 ? 23.439 18.200 -69.905 1.00 52.78 306 ALA A C 1
ATOM 2462 O O . ALA A 1 306 ? 23.864 17.737 -70.962 1.00 52.78 306 ALA A O 1
ATOM 2463 N N . CYS A 1 307 ? 23.039 19.473 -69.816 1.00 51.31 307 CYS A N 1
ATOM 2464 C CA . CYS A 1 307 ? 23.135 20.418 -70.931 1.00 51.31 307 CYS A CA 1
ATOM 2465 C C . CYS A 1 307 ? 24.563 20.942 -71.161 1.00 51.31 307 CYS A C 1
ATOM 2467 O O . CYS A 1 307 ? 24.934 21.170 -72.310 1.00 51.31 307 CYS A O 1
ATOM 2469 N N . THR A 1 308 ? 25.389 21.102 -70.121 1.00 51.28 308 THR A N 1
ATOM 2470 C CA . THR A 1 308 ? 26.792 21.538 -70.282 1.00 51.28 308 THR A CA 1
ATOM 2471 C C . THR A 1 308 ? 27.724 20.439 -70.793 1.00 51.28 308 THR A C 1
ATOM 2473 O O . THR A 1 308 ? 28.741 20.752 -71.399 1.00 51.28 308 THR A O 1
ATOM 2476 N N . THR A 1 309 ? 27.377 19.162 -70.626 1.00 48.38 309 THR A N 1
ATOM 2477 C CA . THR A 1 309 ? 28.185 18.022 -71.107 1.00 48.38 309 THR A CA 1
ATOM 2478 C C . THR A 1 309 ? 27.940 17.641 -72.573 1.00 48.38 309 THR A C 1
ATOM 2480 O O . THR A 1 309 ? 28.658 16.800 -73.101 1.00 48.38 309 THR A O 1
ATOM 2483 N N . ARG A 1 310 ? 26.981 18.273 -73.268 1.00 45.62 310 ARG A N 1
ATOM 2484 C CA . ARG A 1 310 ? 26.731 18.079 -74.715 1.00 45.62 310 ARG A CA 1
ATOM 2485 C C . ARG A 1 310 ? 27.438 19.087 -75.635 1.00 45.62 310 ARG A C 1
ATOM 2487 O O . ARG A 1 310 ? 27.226 19.032 -76.842 1.00 45.62 310 ARG A O 1
ATOM 2494 N N . VAL A 1 311 ? 28.244 20.000 -75.086 1.00 49.03 311 VAL A N 1
ATOM 2495 C CA . VAL A 1 311 ? 28.990 21.031 -75.847 1.00 49.03 311 VAL A CA 1
ATOM 2496 C C . VAL A 1 311 ? 30.512 20.870 -75.670 1.00 49.03 311 VAL A C 1
ATOM 2498 O O . VAL A 1 311 ? 31.262 21.834 -75.771 1.00 49.03 311 VAL A O 1
ATOM 2501 N N . ALA A 1 312 ? 30.978 19.650 -75.404 1.00 41.09 312 ALA A N 1
ATOM 2502 C CA . ALA A 1 312 ? 32.395 19.292 -75.441 1.00 41.09 312 ALA A CA 1
ATOM 2503 C C . ALA A 1 312 ? 32.629 18.223 -76.510 1.00 41.09 312 ALA A C 1
ATOM 2505 O O . ALA A 1 312 ? 31.794 17.290 -76.578 1.00 41.09 312 ALA A O 1
#

Radius of gyration: 30.25 Å; chains: 1; bounding box: 60×71×104 Å

Secondary structure (DSSP, 8-state):
------------GGGTHHHHHHHHHHHHHHHHHHHHHHHHHHHHT--HHHHHHHHHHHHHHHHHHHHHHHHHHHHHHHHHHHHTTSTTEEEE--HHHHHTT---SS---EEEEEEEE--HHHHHTT--HHHHHHHHHHHIIIII-GGGGEEEEE-TTS-EEEEE----HHHHEEE-SS---SHHHHHHHHHHHHTSPPSTTBSEEEEE-SS-SSSSEEEEEEEEGGG--HHHHHHHHHHHHS-TTS----------HHHHHHHHHHHHHHHHHHHHHHHHHHHHHHHHHHHHHHHHHHHHHHHHHHHHTT--

Organism: Lygus hesperus (NCBI:txid30085)